Protein AF-A0A2E3BZX2-F1 (afdb_monomer_lite)

Secondary structure (DSSP, 8-state):
--------------HHHHHHHHHTT-HHHHHHHHHTTPPP-HHHHHHHHHTT-HHHHHHHHHTT----HHHHHHHHHS---EE--SSTT--EESSHHHHHHHHHHHHHHHHHTT-HHHHHHHHH---S-GGGHHHHHHHHHHHHHHTTPPPPHHHHHHHHHTT-----GGGGT----HHHHHHHHHTT---S-PPPPHHHHHHHHHTT-HHHHHHHHHTT----HHHHHHHHHTT--HHHHHHHHHH-PPPHHHHHHHHHT--S--HHHHHHHHHHHHHH--

Radius of gyration: 30.14 Å; chains: 1; bounding box: 56×34×112 Å

Sequence (282 aa):
MNKTKNSSKKLVYNTSLLYDSIKSGNKKVEKECLDNKVIPDKNCLILYISNYNIEMVKFCKSLGIKINKNIIKDGFDEMNIFKIEKKPCYHNFVNKNGLLDMLSVLKENINETDTVEYIFSKLTSFHYNLYYQNILYNDMIKLLEFSGIKLTKKILITCITIGKTHFDPSKYNIIIDDDIKKACKEANYYPFEIEYNDDDILQILKDDNKVAINKLDKKKYKFNSQHLRQCFVSSNTFKTYKIITETYEPTKADFEYCFNSLKTFKLTKMKMLRDMYNKTKN

pLDDT: mean 86.99, std 13.03, range [35.25, 98.12]

Foldseek 3Di:
DDDDPPPPPDDDQEQVQLLVCLVVVVVVSVVVSVVVVHQHALSNLLSCLQVLVLVVVVVNVVVVHDDAPVSVLSSLVSHPQFDDDPDLADTDGPCLPSLLSSLLSCQVRCQVRVCLVVSLCSQQVDPSDQVCLLVSLVVSVVSCVSSVHQDDPVSLLCCVQRSVYADDPVVRVDDDDPSNVVSCLNSLHDDDPDDDDPVSLLSNLLVLPPVNLVVCLVVLPQADLSSLLSNLLSVHALVSNVSNCVRDQAEPVSLVSSVVSPPDDDPRSVVSSVVSCVRHVD

Structure (mmCIF, N/CA/C/O backbone):
data_AF-A0A2E3BZX2-F1
#
_entry.id   AF-A0A2E3BZX2-F1
#
loop_
_atom_site.group_PDB
_atom_site.id
_atom_site.type_symbol
_atom_site.label_atom_id
_atom_site.label_alt_id
_atom_site.label_comp_id
_atom_site.label_asym_id
_atom_site.label_entity_id
_atom_site.label_seq_id
_atom_site.pdbx_PDB_ins_code
_atom_site.Cartn_x
_atom_site.Cartn_y
_atom_site.Cartn_z
_atom_site.occupancy
_atom_site.B_iso_or_equiv
_atom_site.auth_seq_id
_atom_site.auth_comp_id
_atom_site.auth_asym_id
_atom_site.auth_atom_id
_atom_site.pdbx_PDB_model_num
ATOM 1 N N . MET A 1 1 ? -26.339 22.163 69.626 1.00 38.06 1 MET A N 1
ATOM 2 C CA . MET A 1 1 ? -25.424 21.443 68.709 1.00 38.06 1 MET A CA 1
ATOM 3 C C . MET A 1 1 ? -26.205 21.010 67.478 1.00 38.06 1 MET A C 1
ATOM 5 O O . MET A 1 1 ? -27.023 20.102 67.571 1.00 38.06 1 MET A O 1
ATOM 9 N N . ASN A 1 2 ? -26.003 21.694 66.351 1.00 35.25 2 ASN A N 1
ATOM 10 C CA . ASN A 1 2 ? -26.624 21.340 65.076 1.00 35.25 2 ASN A CA 1
ATOM 11 C C . ASN A 1 2 ? -25.982 20.058 64.535 1.00 35.25 2 ASN A C 1
ATOM 13 O O . ASN A 1 2 ? -24.808 20.056 64.178 1.00 35.25 2 ASN A O 1
ATOM 17 N N . LYS A 1 3 ? -26.754 18.968 64.472 1.00 37.88 3 LYS A N 1
ATOM 18 C CA . LYS A 1 3 ? -26.392 17.782 63.690 1.00 37.88 3 LYS A CA 1
ATOM 19 C C . LYS A 1 3 ? -26.611 18.115 62.216 1.00 37.88 3 LYS A C 1
ATOM 21 O O . LYS A 1 3 ? -27.727 18.007 61.712 1.00 37.88 3 LYS A O 1
ATOM 26 N N . THR A 1 4 ? -25.557 18.526 61.523 1.00 38.03 4 THR A N 1
ATOM 27 C CA . THR A 1 4 ? -25.525 18.523 60.060 1.00 38.03 4 THR A CA 1
ATOM 28 C C . THR A 1 4 ? -25.656 17.076 59.587 1.00 38.03 4 THR A C 1
ATOM 30 O O . THR A 1 4 ? -24.737 16.267 59.701 1.00 38.03 4 THR A O 1
ATOM 33 N N . LYS A 1 5 ? -26.844 16.722 59.083 1.00 38.97 5 LYS A N 1
ATOM 34 C CA . LYS A 1 5 ? -27.046 15.513 58.286 1.00 38.97 5 LYS A CA 1
ATOM 35 C C . LYS A 1 5 ? -26.236 15.680 57.001 1.00 38.97 5 LYS A C 1
ATOM 37 O O . LYS A 1 5 ? -26.703 16.313 56.060 1.00 38.97 5 LYS A O 1
ATOM 42 N N . ASN A 1 6 ? -25.033 15.112 56.959 1.00 41.72 6 ASN A N 1
ATOM 43 C CA . ASN A 1 6 ? -24.365 14.820 55.697 1.00 41.72 6 ASN A CA 1
ATOM 44 C C . ASN A 1 6 ? -25.215 13.772 54.969 1.00 41.72 6 ASN A C 1
ATOM 46 O O . ASN A 1 6 ? -25.075 12.572 55.198 1.00 41.72 6 ASN A O 1
ATOM 50 N N . SER A 1 7 ? -26.138 14.220 54.120 1.00 39.28 7 SER A N 1
ATOM 51 C CA . SER A 1 7 ? -26.743 13.355 53.116 1.00 39.28 7 SER A CA 1
ATOM 52 C C . SER A 1 7 ? -25.679 13.103 52.052 1.00 39.28 7 SER A C 1
ATOM 54 O O . SER A 1 7 ? -25.572 13.846 51.074 1.00 39.28 7 SER A O 1
ATOM 56 N N . SER A 1 8 ? -24.848 12.081 52.254 1.00 47.88 8 SER A N 1
ATOM 57 C CA . SER A 1 8 ? -24.085 11.499 51.158 1.00 47.88 8 SER A CA 1
ATOM 58 C C . SER A 1 8 ? -25.102 11.061 50.104 1.00 47.88 8 SER A C 1
ATOM 60 O O . SER A 1 8 ? -25.875 10.127 50.317 1.00 47.88 8 SER A O 1
ATOM 62 N N . LYS A 1 9 ? -25.187 11.801 48.989 1.00 55.84 9 LYS A N 1
ATOM 63 C CA . LYS A 1 9 ? -26.007 11.399 47.842 1.00 55.84 9 LYS A CA 1
ATOM 64 C C . LYS A 1 9 ? -25.567 9.988 47.462 1.00 55.84 9 LYS A C 1
ATOM 66 O O . LYS A 1 9 ? -24.434 9.794 47.027 1.00 55.84 9 LYS A O 1
ATOM 71 N N . LYS A 1 10 ? -26.446 9.008 47.671 1.00 68.19 10 LYS A N 1
ATOM 72 C CA . LYS A 1 10 ? -26.225 7.630 47.238 1.00 68.19 10 LYS A CA 1
ATOM 73 C C . LYS A 1 10 ? -26.062 7.675 45.719 1.00 68.19 10 LYS A C 1
ATOM 75 O O . LYS A 1 10 ? -26.986 8.107 45.030 1.00 68.19 10 LYS A O 1
ATOM 80 N N . LEU A 1 11 ? -24.879 7.324 45.215 1.00 76.12 11 LEU A N 1
ATOM 81 C CA . LEU A 1 11 ? -24.652 7.245 43.775 1.00 76.12 11 LEU A CA 1
ATOM 82 C C . LEU A 1 11 ? -25.630 6.226 43.187 1.00 76.12 11 LEU A C 1
ATOM 84 O O . LEU A 1 11 ? -25.751 5.106 43.684 1.00 76.12 11 LEU A O 1
ATOM 88 N N . VAL A 1 12 ? -26.356 6.645 42.154 1.00 87.19 12 VAL A N 1
ATOM 89 C CA . VAL A 1 12 ? -27.237 5.765 41.390 1.00 87.19 12 VAL A CA 1
ATOM 90 C C . VAL A 1 12 ? -26.403 5.183 40.260 1.00 87.19 12 VAL A C 1
ATOM 92 O O . VAL A 1 12 ? -26.065 5.890 39.313 1.00 87.19 12 VAL A O 1
ATOM 95 N N . TYR A 1 13 ? -26.054 3.904 40.378 1.00 91.69 13 TYR A N 1
ATOM 96 C CA . TYR A 1 13 ? -25.337 3.186 39.331 1.00 91.69 13 TYR A CA 1
ATOM 97 C C . TYR A 1 13 ? -26.282 2.915 38.160 1.00 91.69 13 TYR A C 1
ATOM 99 O O . TYR A 1 13 ? -27.273 2.201 38.293 1.00 91.69 13 TYR A O 1
ATOM 107 N N . ASN A 1 14 ? -25.996 3.540 37.023 1.00 95.12 14 ASN A N 1
ATOM 108 C CA . ASN A 1 14 ? -26.738 3.391 35.777 1.00 95.12 14 ASN A CA 1
ATOM 109 C C . ASN A 1 14 ? -25.780 3.534 34.584 1.00 95.12 14 ASN A C 1
ATOM 111 O O . ASN A 1 14 ? -24.610 3.880 34.753 1.00 95.12 14 ASN A O 1
ATOM 115 N N . THR A 1 15 ? -26.272 3.275 33.373 1.00 94.62 15 THR A N 1
ATOM 116 C CA . THR A 1 15 ? -25.446 3.287 32.157 1.00 94.62 15 THR A CA 1
ATOM 117 C C . THR A 1 15 ? -24.825 4.657 31.864 1.00 94.62 15 THR A C 1
ATOM 119 O O . THR A 1 15 ? -23.710 4.707 31.358 1.00 94.62 15 THR A O 1
ATOM 122 N N . SER A 1 16 ? -25.477 5.766 32.240 1.00 96.38 16 SER A N 1
ATOM 123 C CA . SER A 1 16 ? -24.898 7.113 32.089 1.00 96.38 16 SER A CA 1
ATOM 124 C C . SER A 1 16 ? -23.668 7.291 32.975 1.00 96.38 16 SER A C 1
ATOM 126 O O . SER A 1 16 ? -22.630 7.739 32.502 1.00 96.38 16 SER A O 1
ATOM 128 N N . LEU A 1 17 ? -23.760 6.889 34.246 1.00 96.19 17 LEU A N 1
ATOM 129 C CA . LEU A 1 17 ? -22.627 6.951 35.166 1.00 96.19 17 LEU A CA 1
ATOM 130 C C . LEU A 1 17 ? -21.487 6.030 34.712 1.00 96.19 17 LEU A C 1
ATOM 132 O O . LEU A 1 17 ? -20.320 6.413 34.799 1.00 96.19 17 LEU A O 1
ATOM 136 N N . LEU A 1 18 ? -21.819 4.838 34.202 1.00 97.56 18 LEU A N 1
ATOM 137 C CA . LEU A 1 18 ? -20.833 3.930 33.620 1.00 97.56 18 LEU A CA 1
ATOM 138 C C . LEU A 1 18 ? -20.123 4.599 32.434 1.00 97.56 18 LEU A C 1
ATOM 140 O O . LEU A 1 18 ? -18.897 4.678 32.440 1.00 97.56 18 LEU A O 1
ATOM 144 N N . TYR A 1 19 ? -20.866 5.155 31.477 1.00 97.44 19 TYR A N 1
ATOM 145 C CA . TYR A 1 19 ? -20.311 5.885 30.337 1.00 97.44 19 TYR A CA 1
ATOM 146 C C . TYR A 1 19 ? -19.366 7.017 30.772 1.00 97.44 19 TYR A C 1
ATOM 148 O O . TYR A 1 19 ? -18.218 7.075 30.324 1.00 97.44 19 TYR A O 1
ATOM 156 N N . ASP A 1 20 ? -19.805 7.869 31.701 1.00 97.06 20 ASP A N 1
ATOM 157 C CA . ASP A 1 20 ? -19.003 8.986 32.209 1.00 97.06 20 ASP A CA 1
ATOM 158 C C . ASP A 1 20 ? -17.737 8.503 32.933 1.00 97.06 20 ASP A C 1
ATOM 160 O O . ASP A 1 20 ? -16.669 9.115 32.819 1.00 97.06 20 ASP A O 1
ATOM 164 N N . SER A 1 21 ? -17.818 7.375 33.646 1.00 97.06 21 SER A N 1
ATOM 165 C CA . SER A 1 21 ? -16.660 6.768 34.309 1.00 97.06 21 SER A CA 1
ATOM 166 C C . SER A 1 21 ? -15.623 6.246 33.311 1.00 97.06 21 SER A C 1
ATOM 168 O O . SER A 1 21 ? -14.430 6.473 33.510 1.00 97.06 21 SER A O 1
ATOM 170 N N . ILE A 1 22 ? -16.059 5.636 32.202 1.00 97.00 22 ILE A N 1
ATOM 171 C CA . ILE A 1 22 ? -15.168 5.174 31.130 1.00 97.00 22 ILE A CA 1
ATOM 172 C C . ILE A 1 22 ? -14.514 6.385 30.463 1.00 97.00 22 ILE A C 1
ATOM 174 O O . ILE A 1 22 ? -13.291 6.430 30.332 1.00 97.00 22 ILE A O 1
ATOM 178 N N . LYS A 1 23 ? -15.318 7.394 30.100 1.00 95.25 23 LYS A N 1
ATOM 179 C CA . LYS A 1 23 ? -14.857 8.619 29.431 1.00 95.25 23 LYS A CA 1
ATOM 180 C C . LYS A 1 23 ? -13.820 9.381 30.257 1.00 95.25 23 LYS A C 1
ATOM 182 O O . LYS A 1 23 ? -12.867 9.920 29.706 1.00 95.25 23 LYS A O 1
ATOM 187 N N . SER A 1 24 ? -14.001 9.426 31.576 1.00 94.56 24 SER A N 1
ATOM 188 C CA . SER A 1 24 ? -13.075 10.086 32.507 1.00 94.56 24 SER A CA 1
ATOM 189 C C . SER A 1 24 ? -11.897 9.210 32.950 1.00 94.56 24 SER A C 1
ATOM 191 O O . SER A 1 24 ? -11.015 9.695 33.656 1.00 94.56 24 SER A O 1
ATOM 193 N N . GLY A 1 25 ? -11.865 7.926 32.571 1.00 94.12 25 GLY A N 1
ATOM 194 C CA . GLY A 1 25 ? -10.848 6.971 33.017 1.00 94.12 25 GLY A CA 1
ATOM 195 C C . GLY A 1 25 ? -10.967 6.562 34.493 1.00 94.12 25 GLY A C 1
ATOM 196 O O . GLY A 1 25 ? -10.021 6.007 35.057 1.00 94.12 25 GLY A O 1
ATOM 197 N N . ASN A 1 26 ? -12.108 6.809 35.145 1.00 95.94 26 ASN A N 1
ATOM 198 C CA . ASN A 1 26 ? -12.327 6.482 36.552 1.00 95.94 26 ASN A CA 1
ATOM 199 C C . ASN A 1 26 ? -12.651 4.990 36.747 1.00 95.94 26 ASN A C 1
ATOM 201 O O . ASN A 1 26 ? -13.805 4.588 36.908 1.00 95.94 26 ASN A O 1
ATOM 205 N N . LYS A 1 27 ? -11.599 4.165 36.794 1.00 95.56 27 LYS A N 1
ATOM 206 C CA . LYS A 1 27 ? -11.699 2.701 36.929 1.00 95.56 27 LYS A CA 1
ATOM 207 C C . LYS A 1 27 ? -12.402 2.216 38.195 1.00 95.56 27 LYS A C 1
ATOM 209 O O . LYS A 1 27 ? -12.966 1.126 38.183 1.00 95.56 27 LYS A O 1
ATOM 214 N N . LYS A 1 28 ? -12.401 3.006 39.274 1.00 95.88 28 LYS A N 1
ATOM 215 C CA . LYS A 1 28 ? -13.108 2.646 40.510 1.00 95.88 28 LYS A CA 1
ATOM 216 C C . LYS A 1 28 ? -14.622 2.694 40.305 1.00 95.88 28 LYS A C 1
ATOM 218 O O . LYS A 1 28 ? -15.298 1.721 40.613 1.00 95.88 28 LYS A O 1
ATOM 223 N N . VAL A 1 29 ? -15.130 3.793 39.744 1.00 96.00 29 VAL A N 1
ATOM 224 C CA . VAL A 1 29 ? -16.569 3.956 39.475 1.00 96.00 29 VAL A CA 1
ATOM 225 C C . VAL A 1 29 ? -17.030 3.013 38.364 1.00 96.00 29 VAL A C 1
ATOM 227 O O . VAL A 1 29 ? -18.111 2.442 38.476 1.00 96.00 29 VAL A O 1
ATOM 230 N N . GLU A 1 30 ? -16.201 2.790 37.337 1.00 96.56 30 GLU A N 1
ATOM 231 C CA . GLU A 1 30 ? -16.479 1.799 36.288 1.00 96.56 30 GLU A CA 1
ATOM 232 C C . GLU A 1 30 ? -16.694 0.408 36.903 1.00 96.56 30 GLU A C 1
ATOM 234 O O . GLU A 1 30 ? -17.717 -0.234 36.659 1.00 96.56 30 GLU A O 1
ATOM 239 N N . LYS A 1 31 ? -15.768 -0.023 37.771 1.00 96.12 31 LYS A N 1
ATOM 240 C CA . LYS A 1 31 ? -15.868 -1.302 38.476 1.00 96.12 31 LYS A CA 1
ATOM 241 C C . LYS A 1 31 ? -17.110 -1.369 39.365 1.00 96.12 31 LYS A C 1
ATOM 243 O O . LYS A 1 31 ? -17.843 -2.346 39.288 1.00 96.12 31 LYS A O 1
ATOM 248 N N . GLU A 1 32 ? -17.388 -0.331 40.154 1.00 96.44 32 GLU A N 1
ATOM 249 C CA . GLU A 1 32 ? -18.582 -0.286 41.008 1.00 96.44 32 GLU A CA 1
ATOM 250 C C . GLU A 1 32 ? -19.882 -0.369 40.185 1.00 96.44 32 GLU A C 1
ATOM 252 O O . GLU A 1 32 ? -20.817 -1.054 40.597 1.00 96.44 32 GLU A O 1
ATOM 257 N N . CYS A 1 33 ? -19.948 0.250 39.000 1.00 96.50 33 CYS A N 1
ATOM 258 C CA . CYS A 1 33 ? -21.092 0.104 38.094 1.00 96.50 33 CYS A CA 1
ATOM 259 C C . CYS A 1 33 ? -21.268 -1.352 37.630 1.00 96.50 33 CYS A C 1
ATOM 261 O O . CYS A 1 33 ? -22.378 -1.886 37.689 1.00 96.50 33 CYS A O 1
ATOM 263 N N . LEU A 1 34 ? -20.185 -2.002 37.193 1.00 95.00 34 LEU A N 1
ATOM 264 C CA . LEU A 1 34 ? -20.215 -3.389 36.714 1.00 95.00 34 LEU A CA 1
ATOM 265 C C . LEU A 1 34 ? -20.547 -4.383 37.841 1.00 95.00 34 LEU A C 1
ATOM 267 O O . LEU A 1 34 ? -21.370 -5.275 37.638 1.00 95.00 34 LEU A O 1
ATOM 271 N N . ASP A 1 35 ? -19.996 -4.187 39.043 1.00 95.62 35 ASP A N 1
ATOM 272 C CA . ASP A 1 35 ? -20.302 -4.988 40.240 1.00 95.62 35 ASP A CA 1
ATOM 273 C C . ASP A 1 35 ? -21.792 -4.871 40.627 1.00 95.62 35 ASP A C 1
ATOM 275 O O . ASP A 1 35 ? -22.412 -5.835 41.082 1.00 95.62 35 ASP A O 1
ATOM 279 N N . ASN A 1 36 ? -22.405 -3.709 40.370 1.00 95.38 36 ASN A N 1
ATOM 280 C CA . ASN A 1 36 ? -23.847 -3.477 40.517 1.00 95.38 36 ASN A CA 1
ATOM 281 C C . ASN A 1 36 ? -24.673 -3.919 39.290 1.00 95.38 36 ASN A C 1
ATOM 283 O O . ASN A 1 36 ? -25.844 -3.558 39.176 1.00 95.38 36 ASN A O 1
ATOM 287 N N . LYS A 1 37 ? -24.096 -4.729 38.391 1.00 94.69 37 LYS A N 1
ATOM 288 C CA . LYS A 1 37 ? -24.749 -5.305 37.201 1.00 94.69 37 LYS A CA 1
ATOM 289 C C . LYS A 1 37 ? -25.282 -4.266 36.207 1.00 94.69 37 LYS A C 1
ATOM 291 O O . LYS A 1 37 ? -26.229 -4.550 35.472 1.00 94.69 37 LYS A O 1
ATOM 296 N N . VAL A 1 38 ? -24.691 -3.070 36.156 1.00 96.06 38 VAL A N 1
ATOM 297 C CA . VAL A 1 38 ? -25.000 -2.104 35.092 1.00 96.06 38 VAL A CA 1
ATOM 298 C C . VAL A 1 38 ? -24.531 -2.683 33.759 1.00 96.06 38 VAL A C 1
ATOM 300 O O . VAL A 1 38 ? -23.363 -3.029 33.599 1.00 96.06 38 VAL A O 1
ATOM 303 N N . ILE A 1 39 ? -25.450 -2.778 32.799 1.00 94.75 39 ILE A N 1
ATOM 304 C CA . ILE A 1 39 ? -25.170 -3.309 31.464 1.00 94.75 39 ILE A CA 1
ATOM 305 C C . ILE A 1 39 ? -24.598 -2.173 30.595 1.00 94.75 39 ILE A C 1
ATOM 307 O O . ILE A 1 39 ? -25.262 -1.136 30.454 1.00 94.75 39 ILE A O 1
ATOM 311 N N . PRO A 1 40 ? -23.389 -2.331 30.019 1.00 96.62 40 PRO A N 1
ATOM 312 C CA . PRO A 1 40 ? -22.859 -1.390 29.041 1.00 96.62 40 PRO A CA 1
ATOM 313 C C . PRO A 1 40 ? -23.776 -1.304 27.820 1.00 96.62 40 PRO A C 1
ATOM 315 O O . PRO A 1 40 ? -24.299 -2.315 27.357 1.00 96.62 40 PRO A O 1
ATOM 318 N N . ASP A 1 41 ? -23.947 -0.110 27.266 1.00 95.69 41 ASP A N 1
ATOM 319 C CA . ASP A 1 41 ? -24.634 0.077 25.990 1.00 95.69 41 ASP A CA 1
ATOM 320 C C . ASP A 1 41 ? -23.635 0.255 24.832 1.00 95.69 41 ASP A C 1
ATOM 322 O O . ASP A 1 41 ? -22.414 0.144 24.984 1.00 95.69 41 ASP A O 1
ATOM 326 N N . LYS A 1 42 ? -24.162 0.565 23.643 1.00 96.50 42 LYS A N 1
ATOM 327 C CA . LYS A 1 42 ? -23.352 0.839 22.449 1.00 96.50 42 LYS A CA 1
ATOM 328 C C . LYS A 1 42 ? -22.355 1.992 22.641 1.00 96.50 42 LYS A C 1
ATOM 330 O O . LYS A 1 42 ? -21.275 1.944 22.064 1.00 96.50 42 LYS A O 1
ATOM 335 N N . ASN A 1 43 ? -22.696 3.007 23.438 1.00 96.81 43 ASN A N 1
ATOM 336 C CA . ASN A 1 43 ? -21.843 4.178 23.638 1.00 96.81 43 ASN A CA 1
ATOM 337 C C . ASN A 1 43 ? -20.670 3.823 24.558 1.00 96.81 43 ASN A C 1
ATOM 339 O O . ASN A 1 43 ? -19.538 4.232 24.308 1.00 96.81 43 ASN A O 1
ATOM 343 N N . CYS A 1 44 ? -20.916 2.992 25.574 1.00 97.69 44 CYS A N 1
ATOM 344 C CA . CYS A 1 44 ? -19.855 2.408 26.393 1.00 97.69 44 CYS A CA 1
ATOM 345 C C . CYS A 1 44 ? -18.902 1.560 25.535 1.00 97.69 44 CYS A C 1
ATOM 347 O O . CYS A 1 44 ? -17.687 1.690 25.654 1.00 97.69 44 CYS A O 1
ATOM 349 N N . LEU A 1 45 ? -19.442 0.739 24.624 1.00 97.88 45 LEU A N 1
ATOM 350 C CA . LEU A 1 45 ? -18.639 -0.066 23.700 1.00 97.88 45 LEU A CA 1
ATOM 351 C C . LEU A 1 45 ? -17.757 0.793 22.777 1.00 97.88 45 LEU A C 1
ATOM 353 O O . LEU A 1 45 ? -16.584 0.468 22.606 1.00 97.88 45 LEU A O 1
ATOM 357 N N . ILE A 1 46 ? -18.281 1.893 22.227 1.00 98.12 46 ILE A N 1
ATOM 358 C CA . ILE A 1 46 ? -17.496 2.854 21.428 1.00 98.12 46 ILE A CA 1
ATOM 359 C C . ILE A 1 46 ? -16.283 3.350 22.227 1.00 98.12 46 ILE A C 1
ATOM 361 O O . ILE A 1 46 ? -15.157 3.294 21.733 1.00 98.12 46 ILE A O 1
ATOM 365 N N . LEU A 1 47 ? -16.487 3.742 23.490 1.00 97.69 47 LEU A N 1
ATOM 366 C CA . LEU A 1 47 ? -15.392 4.179 24.360 1.00 97.69 47 LEU A CA 1
ATOM 367 C C . LEU A 1 47 ? -14.420 3.049 24.725 1.00 97.69 47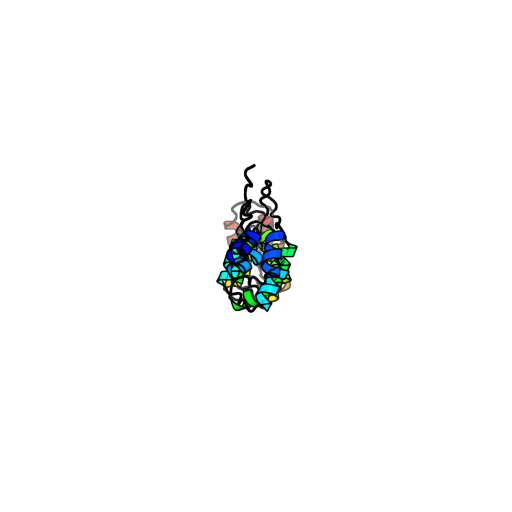 LEU A C 1
ATOM 369 O O . LEU A 1 47 ? -13.231 3.289 24.923 1.00 97.69 47 LEU A O 1
ATOM 373 N N . TYR A 1 48 ? -14.886 1.806 24.840 1.00 97.75 48 TYR A N 1
ATOM 374 C CA . TYR A 1 48 ? -13.992 0.672 25.070 1.00 97.75 48 TYR A CA 1
ATOM 375 C C . TYR A 1 48 ? -13.112 0.368 23.862 1.00 97.75 48 TYR A C 1
ATOM 377 O O . TYR A 1 48 ? -11.934 0.053 24.044 1.00 97.75 48 TYR A O 1
ATOM 385 N N . ILE A 1 49 ? -13.647 0.527 22.649 1.00 97.25 49 ILE A N 1
ATOM 386 C CA . ILE A 1 49 ? -12.862 0.452 21.416 1.00 97.25 49 ILE A CA 1
ATOM 387 C C . ILE A 1 49 ? -11.821 1.575 21.400 1.00 97.25 49 ILE A C 1
ATOM 389 O O . ILE A 1 49 ? -10.632 1.283 21.284 1.00 97.25 49 ILE A O 1
ATOM 393 N N . SER A 1 50 ? -12.231 2.834 21.592 1.00 95.75 50 SER A N 1
ATOM 394 C CA . SER A 1 50 ? -11.328 3.993 21.497 1.00 95.75 50 SER A CA 1
ATOM 395 C C . SER A 1 50 ? -10.198 3.986 22.535 1.00 95.75 50 SER A C 1
ATOM 397 O O . SER A 1 50 ? -9.099 4.468 22.262 1.00 95.75 50 SER A O 1
ATOM 399 N N . ASN A 1 51 ? -10.437 3.377 23.700 1.00 94.75 51 ASN A N 1
ATOM 400 C CA . ASN A 1 51 ? -9.460 3.230 24.780 1.00 94.75 51 ASN A CA 1
ATOM 401 C C . ASN A 1 51 ? -8.606 1.949 24.701 1.00 94.75 51 ASN A C 1
ATOM 403 O O . ASN A 1 51 ? -7.870 1.662 25.646 1.00 94.75 51 ASN A O 1
ATOM 407 N N . TYR A 1 52 ? -8.693 1.161 23.623 1.00 95.38 52 TYR A N 1
ATOM 408 C CA . TYR A 1 52 ? -7.982 -0.121 23.476 1.00 95.38 52 TYR A CA 1
ATOM 409 C C . TYR A 1 52 ? -8.323 -1.160 24.571 1.00 95.38 52 TYR A C 1
ATOM 411 O O . TYR A 1 52 ? -7.505 -2.018 24.903 1.00 95.38 52 TYR A O 1
ATOM 419 N N . ASN A 1 53 ? -9.526 -1.107 25.159 1.00 95.88 53 ASN A N 1
ATOM 420 C CA . ASN A 1 53 ? -9.924 -1.993 26.256 1.00 95.88 53 ASN A CA 1
ATOM 421 C C . ASN A 1 53 ? -10.511 -3.316 25.734 1.00 95.88 53 ASN A C 1
ATOM 423 O O . ASN A 1 53 ? -11.726 -3.520 25.706 1.00 95.88 53 ASN A O 1
ATOM 427 N N . ILE A 1 54 ? -9.620 -4.217 25.322 1.00 96.56 54 ILE A N 1
ATOM 428 C CA . ILE A 1 54 ? -9.949 -5.504 24.696 1.00 96.56 54 ILE A CA 1
ATOM 429 C C . ILE A 1 54 ? -10.904 -6.357 25.533 1.00 96.56 54 ILE A C 1
ATOM 431 O O . ILE A 1 54 ? -11.876 -6.899 25.005 1.00 96.56 54 ILE A O 1
ATOM 435 N N . GLU A 1 55 ? -10.648 -6.466 26.834 1.00 96.00 55 GLU A N 1
ATOM 436 C CA . GLU A 1 55 ? -11.447 -7.312 27.722 1.00 96.00 55 GLU A CA 1
ATOM 437 C C . GLU A 1 55 ? -12.884 -6.800 27.835 1.00 96.00 55 GLU A C 1
ATOM 439 O O . GLU A 1 55 ? -13.829 -7.582 27.735 1.00 96.00 55 GLU A O 1
ATOM 444 N N . MET A 1 56 ? -13.072 -5.479 27.912 1.00 97.12 56 MET A N 1
ATOM 445 C CA . MET A 1 56 ? -14.417 -4.905 27.940 1.00 97.12 56 MET A CA 1
ATOM 446 C C . MET A 1 56 ? -15.132 -4.980 26.590 1.00 97.12 56 MET A C 1
ATOM 448 O O . MET A 1 56 ? -16.349 -5.162 26.565 1.00 97.12 56 MET A O 1
ATOM 452 N N . VAL A 1 57 ? -14.411 -4.925 25.465 1.00 97.75 57 VAL A N 1
ATOM 453 C CA . VAL A 1 57 ? -15.000 -5.190 24.140 1.00 97.75 57 VAL A CA 1
ATOM 454 C C . VAL A 1 57 ? -15.487 -6.640 24.044 1.00 97.75 57 VAL A C 1
ATOM 456 O O . VAL A 1 57 ? -16.623 -6.878 23.630 1.00 97.75 57 VAL A O 1
ATOM 459 N N . LYS A 1 58 ? -14.675 -7.617 24.474 1.00 96.75 58 LYS A N 1
ATOM 460 C CA . LYS A 1 58 ? -15.077 -9.035 24.525 1.00 96.75 58 LYS A CA 1
ATOM 461 C C . LYS A 1 58 ? -16.275 -9.252 25.450 1.00 96.75 58 LYS A C 1
ATOM 463 O O . LYS A 1 58 ? -17.199 -9.970 25.076 1.00 96.75 58 LYS A O 1
ATOM 468 N N . PHE A 1 59 ? -16.290 -8.602 26.613 1.00 96.38 59 PHE A N 1
ATOM 469 C CA . PHE A 1 59 ? -17.421 -8.639 27.540 1.00 96.38 59 PHE A CA 1
ATOM 470 C C . PHE A 1 59 ? -18.700 -8.068 26.912 1.00 96.38 59 PHE A C 1
ATOM 472 O O . PHE A 1 59 ? -19.751 -8.695 26.959 1.00 96.38 59 PHE A O 1
ATOM 479 N N . CYS A 1 60 ? -18.627 -6.924 26.228 1.00 96.81 60 CYS A N 1
ATOM 480 C CA . CYS A 1 60 ? -19.780 -6.380 25.504 1.00 96.81 60 CYS A CA 1
ATOM 481 C C . CYS A 1 60 ? -20.297 -7.351 24.425 1.00 96.81 60 CYS A C 1
ATOM 483 O O . CYS A 1 60 ? -21.509 -7.511 24.268 1.00 96.81 60 CYS A O 1
ATOM 485 N N . LYS A 1 61 ? -19.394 -8.041 23.710 1.00 94.94 61 LYS A N 1
ATOM 486 C CA . LYS A 1 61 ? -19.767 -9.085 22.739 1.00 94.94 61 LYS A CA 1
ATOM 487 C C . LYS A 1 61 ? -20.457 -10.273 23.416 1.00 94.94 61 LYS A C 1
ATOM 489 O O . LYS A 1 61 ? -21.453 -10.754 22.884 1.00 94.94 61 LYS A O 1
ATOM 494 N N . SER A 1 62 ? -19.978 -10.728 24.578 1.00 95.31 62 SER A N 1
ATOM 495 C CA . SER A 1 62 ? -20.598 -11.853 25.299 1.00 95.31 62 SER A CA 1
ATOM 496 C C . SER A 1 62 ? -21.990 -11.522 25.847 1.00 95.31 62 SER A C 1
ATOM 498 O O . SER A 1 62 ? -22.814 -12.420 25.994 1.00 95.31 62 SER A O 1
ATOM 500 N N . LEU A 1 63 ? -22.287 -10.237 26.062 1.00 95.19 63 LEU A N 1
ATOM 501 C CA . LEU A 1 63 ? -23.630 -9.737 26.375 1.00 95.19 63 LEU A CA 1
ATOM 502 C C . LEU A 1 63 ? -24.554 -9.621 25.147 1.00 95.19 63 LEU A C 1
ATOM 504 O O . LEU A 1 63 ? -25.705 -9.212 25.284 1.00 95.19 63 LEU A O 1
ATOM 508 N N . GLY A 1 64 ? -24.076 -9.960 23.946 1.00 93.88 64 GLY A N 1
ATOM 509 C CA . GLY A 1 64 ? -24.864 -9.924 22.713 1.00 93.88 64 GLY A CA 1
ATOM 510 C C . GLY A 1 64 ? -24.957 -8.546 22.051 1.00 93.88 64 GLY A C 1
ATOM 511 O O . GLY A 1 64 ? -25.782 -8.352 21.156 1.00 93.88 64 GLY A O 1
ATOM 512 N N . ILE A 1 65 ? -24.122 -7.576 22.445 1.00 94.75 65 ILE A N 1
ATOM 513 C CA . ILE A 1 65 ? -24.099 -6.259 21.797 1.00 94.75 65 ILE A CA 1
ATOM 514 C C . ILE A 1 65 ? -23.507 -6.409 20.392 1.00 94.75 65 ILE A C 1
ATOM 516 O O . ILE A 1 65 ? -22.314 -6.668 20.217 1.00 94.75 65 ILE A O 1
ATOM 520 N N . LYS A 1 66 ? -24.348 -6.234 19.367 1.00 93.62 66 LYS A N 1
ATOM 521 C CA . LYS A 1 66 ? -23.933 -6.346 17.965 1.00 93.62 66 LYS A CA 1
ATOM 522 C C . LYS A 1 66 ? -23.033 -5.176 17.569 1.00 93.62 66 LYS A C 1
ATOM 524 O O . LYS A 1 66 ? -23.473 -4.027 17.553 1.00 93.62 66 LYS A O 1
ATOM 529 N N . ILE A 1 67 ? -21.805 -5.484 17.160 1.00 95.69 67 ILE A N 1
ATOM 530 C CA . ILE A 1 67 ? -20.868 -4.508 16.597 1.00 95.69 67 ILE A CA 1
ATOM 531 C C . ILE A 1 67 ? -21.208 -4.300 15.121 1.00 95.69 67 ILE A C 1
ATOM 533 O O . ILE A 1 67 ? -21.066 -5.210 14.308 1.00 95.69 67 ILE A O 1
ATOM 537 N N . ASN A 1 68 ? -21.690 -3.107 14.781 1.00 95.94 68 ASN A N 1
ATOM 538 C CA . ASN A 1 68 ? -22.027 -2.724 13.412 1.00 95.94 68 ASN A CA 1
ATOM 539 C C . ASN A 1 68 ? -21.073 -1.640 12.883 1.00 95.94 68 ASN A C 1
ATOM 541 O O . ASN A 1 68 ? -20.214 -1.134 13.606 1.00 95.94 68 ASN A O 1
ATOM 545 N N . LYS A 1 69 ? -21.277 -1.253 11.620 1.00 96.69 69 LYS A N 1
ATOM 546 C CA . LYS A 1 69 ? -20.491 -0.231 10.918 1.00 96.69 69 LYS A CA 1
ATOM 547 C C . LYS A 1 69 ? -20.326 1.075 11.700 1.00 96.69 69 LYS A C 1
ATOM 549 O O . LYS A 1 69 ? -19.234 1.630 11.701 1.00 96.69 69 LYS A O 1
ATOM 554 N N . ASN A 1 70 ? -21.384 1.568 12.346 1.00 97.00 70 ASN A N 1
ATOM 555 C CA . ASN A 1 70 ? -21.342 2.850 13.053 1.00 97.00 70 ASN A CA 1
ATOM 556 C C . ASN A 1 70 ? -20.506 2.738 14.329 1.00 97.00 70 ASN A C 1
ATOM 558 O O . ASN A 1 70 ? -19.630 3.559 14.535 1.00 97.00 70 ASN A O 1
ATOM 562 N N . ILE A 1 71 ? -20.674 1.663 15.107 1.00 97.19 71 ILE A N 1
ATOM 563 C CA . ILE A 1 71 ? -19.867 1.426 16.318 1.00 97.19 71 ILE A CA 1
ATOM 564 C C . ILE A 1 71 ? -18.372 1.358 15.985 1.00 97.19 71 ILE A C 1
ATOM 566 O O . ILE A 1 71 ? -17.557 1.922 16.710 1.00 97.19 71 ILE A O 1
ATOM 570 N N . ILE A 1 72 ? -18.008 0.682 14.889 1.00 96.88 72 ILE A N 1
ATOM 571 C CA . ILE A 1 72 ? -16.611 0.617 14.439 1.00 96.88 72 ILE A CA 1
ATOM 572 C C . ILE A 1 72 ? -16.118 2.015 14.071 1.00 96.88 72 ILE A C 1
ATOM 574 O O . ILE A 1 72 ? -15.075 2.437 14.557 1.00 96.88 72 ILE A O 1
ATOM 578 N N . LYS A 1 73 ? -16.858 2.742 13.229 1.00 97.06 73 LYS A N 1
ATOM 579 C CA . LYS A 1 73 ? -16.455 4.083 12.792 1.00 97.06 73 LYS A CA 1
ATOM 580 C C . LYS A 1 73 ? -16.304 5.045 13.965 1.00 97.06 73 LYS A C 1
ATOM 582 O O . LYS A 1 73 ? -15.220 5.586 14.139 1.00 97.06 73 LYS A O 1
ATOM 587 N N . ASP A 1 74 ? -17.331 5.155 14.800 1.00 97.19 74 ASP A N 1
ATOM 588 C CA . ASP A 1 74 ? -17.355 6.040 15.964 1.00 97.19 74 ASP A CA 1
ATOM 589 C C . ASP A 1 74 ? -16.228 5.677 16.951 1.00 97.19 74 ASP A C 1
ATOM 591 O O . ASP A 1 74 ? -15.553 6.551 17.489 1.00 97.19 74 ASP A O 1
ATOM 595 N N . GLY A 1 75 ? -15.949 4.380 17.139 1.00 96.31 75 GLY A N 1
ATOM 596 C CA . GLY A 1 75 ? -14.839 3.909 17.972 1.00 96.31 75 GLY A CA 1
ATOM 597 C C . GLY A 1 75 ? -13.462 4.339 17.460 1.00 96.31 75 GLY A C 1
ATOM 598 O O . GLY A 1 75 ? -12.615 4.734 18.258 1.00 96.31 75 GLY A O 1
ATOM 599 N N . PHE A 1 76 ? -13.234 4.288 16.143 1.00 94.88 76 PHE A N 1
ATOM 600 C CA . PHE A 1 76 ? -11.985 4.750 15.521 1.00 94.88 76 PHE A CA 1
ATOM 601 C C . PHE A 1 76 ? -11.914 6.280 15.377 1.00 94.88 76 PHE A C 1
ATOM 603 O O . PHE A 1 76 ? -10.811 6.823 15.369 1.00 94.88 76 PHE A O 1
ATOM 610 N N . ASP A 1 77 ? -13.051 6.977 15.281 1.00 93.50 77 ASP A N 1
ATOM 611 C CA . ASP A 1 77 ? -13.133 8.444 15.313 1.00 93.50 77 ASP A CA 1
ATOM 612 C C . ASP A 1 77 ? -12.668 9.005 16.665 1.00 93.50 77 ASP A C 1
ATOM 614 O O . ASP A 1 77 ? -11.899 9.964 16.704 1.00 93.50 77 ASP A O 1
ATOM 618 N N . GLU A 1 78 ? -13.094 8.376 17.763 1.00 92.88 78 GLU A N 1
ATOM 619 C CA . GLU A 1 78 ? -12.738 8.759 19.138 1.00 92.88 78 GLU A CA 1
ATOM 620 C C . GLU A 1 78 ? -11.341 8.262 19.563 1.00 92.88 78 GLU A C 1
ATOM 622 O O . GLU A 1 78 ? -10.808 8.662 20.601 1.00 92.88 78 GLU A O 1
ATOM 627 N N . MET A 1 79 ? -10.731 7.355 18.794 1.00 91.88 79 MET A N 1
ATOM 628 C CA . MET A 1 79 ? -9.451 6.741 19.139 1.00 91.88 79 MET A CA 1
ATOM 629 C C . MET A 1 79 ? -8.283 7.699 18.896 1.00 91.88 79 MET A C 1
ATOM 631 O O . MET A 1 79 ? -8.053 8.178 17.785 1.00 91.88 79 MET A O 1
ATOM 635 N N . ASN A 1 80 ? -7.443 7.887 19.915 1.00 86.50 80 ASN A N 1
ATOM 636 C CA . ASN A 1 80 ? -6.166 8.562 19.722 1.00 86.50 80 ASN A CA 1
ATOM 637 C C . ASN A 1 80 ? -5.116 7.577 19.180 1.00 86.50 80 ASN A C 1
ATOM 639 O O . ASN A 1 80 ? -4.498 6.813 19.928 1.00 86.50 80 ASN A O 1
ATOM 643 N N . ILE A 1 81 ? -4.946 7.572 17.859 1.00 83.50 81 ILE A N 1
ATOM 644 C CA . ILE A 1 81 ? -4.069 6.628 17.151 1.00 83.50 81 ILE A CA 1
ATOM 645 C C . ILE A 1 81 ? -2.609 7.101 17.170 1.00 83.50 81 ILE A C 1
ATOM 647 O O . ILE A 1 81 ? -1.694 6.302 17.390 1.00 83.50 81 ILE A O 1
ATOM 651 N N . PHE A 1 82 ? -2.376 8.403 16.983 1.00 77.25 82 PHE A N 1
ATOM 652 C CA . PHE A 1 82 ? -1.042 8.977 16.800 1.00 77.25 82 PHE A CA 1
ATOM 653 C C . PHE A 1 82 ? -0.662 9.922 17.928 1.00 77.25 82 PHE A C 1
ATOM 655 O O . PHE A 1 82 ? -1.429 10.796 18.325 1.00 77.25 82 PHE A O 1
ATOM 662 N N . LYS A 1 83 ? 0.574 9.797 18.414 1.00 70.69 83 LYS A N 1
ATOM 663 C CA . LYS A 1 83 ? 1.143 10.801 19.305 1.00 70.69 83 LYS A CA 1
ATOM 664 C C . LYS A 1 83 ? 1.650 11.959 18.451 1.00 70.69 83 LYS A C 1
ATOM 666 O O . LYS A 1 83 ? 2.503 11.762 17.588 1.00 70.69 83 LYS A O 1
ATOM 671 N N . ILE A 1 84 ? 1.157 13.171 18.702 1.00 62.69 84 ILE A N 1
ATOM 672 C CA . ILE A 1 84 ? 1.729 14.374 18.090 1.00 62.69 84 ILE A CA 1
ATOM 673 C C . ILE A 1 84 ? 3.083 14.625 18.755 1.00 62.69 84 ILE A C 1
ATOM 675 O O . ILE A 1 84 ? 3.163 15.135 19.874 1.00 62.69 84 ILE A O 1
ATOM 679 N N . GLU A 1 85 ? 4.162 14.240 18.084 1.00 55.88 85 GLU A N 1
ATOM 680 C CA . GLU A 1 85 ? 5.508 14.632 18.480 1.00 55.88 85 GLU A CA 1
ATOM 681 C C . GLU A 1 85 ? 5.888 15.959 17.814 1.00 55.88 85 GLU A C 1
ATOM 683 O O . GLU A 1 85 ? 5.568 16.213 16.656 1.00 55.88 85 GLU A O 1
ATOM 688 N N . LYS A 1 86 ? 6.614 16.821 18.540 1.00 49.62 86 LYS A N 1
ATOM 689 C CA . LYS A 1 86 ? 7.088 18.126 18.034 1.00 49.62 86 LYS A CA 1
ATOM 690 C C . LYS A 1 86 ? 8.059 18.012 16.847 1.00 49.62 86 LYS A C 1
ATOM 692 O O . LYS A 1 86 ? 8.411 19.031 16.260 1.00 49.62 86 LYS A O 1
ATOM 697 N N . LYS A 1 87 ? 8.534 16.805 16.518 1.00 53.91 87 LYS A N 1
ATOM 698 C CA . LYS A 1 87 ? 9.458 16.565 15.406 1.00 53.91 87 LYS A CA 1
ATOM 699 C C . LYS A 1 87 ? 8.678 16.031 14.193 1.00 53.91 87 LYS A C 1
ATOM 701 O O . LYS A 1 87 ? 8.072 14.970 14.300 1.00 53.91 87 LYS A O 1
ATOM 706 N N . PRO A 1 88 ? 8.725 16.710 13.034 1.00 51.75 88 PRO A N 1
ATOM 707 C CA . PRO A 1 88 ? 7.853 16.459 11.876 1.00 51.75 88 PRO A CA 1
ATOM 708 C C . PRO A 1 88 ? 8.164 15.173 11.083 1.00 51.75 88 PRO A C 1
ATOM 710 O O . PRO A 1 88 ? 7.711 15.021 9.950 1.00 51.75 88 PRO A O 1
ATOM 713 N N . CYS A 1 89 ? 8.981 14.270 11.626 1.00 51.28 89 CYS A N 1
ATOM 714 C CA . CYS A 1 89 ? 9.619 13.191 10.871 1.00 51.28 89 CYS A CA 1
ATOM 715 C C . CYS A 1 89 ? 9.272 11.774 11.340 1.00 51.28 89 CYS A C 1
ATOM 717 O O . CYS A 1 89 ? 9.599 10.836 10.621 1.00 51.28 89 CYS A O 1
ATOM 719 N N . TYR A 1 90 ? 8.598 11.594 12.482 1.00 53.25 90 TYR A N 1
ATOM 720 C CA . TYR A 1 90 ? 8.229 10.262 12.968 1.00 53.25 90 TYR A CA 1
ATOM 721 C C . TYR A 1 90 ? 6.792 10.231 13.481 1.00 53.25 90 TYR A C 1
ATOM 723 O O . TYR A 1 90 ? 6.411 10.979 14.380 1.00 53.25 90 TYR A O 1
ATOM 731 N N . HIS A 1 91 ? 5.992 9.344 12.892 1.00 61.44 91 HIS A N 1
ATOM 732 C CA . HIS A 1 91 ? 4.665 9.007 13.383 1.00 61.44 91 HIS A CA 1
ATOM 733 C C . HIS A 1 91 ? 4.804 7.824 14.335 1.00 61.44 91 HIS A C 1
ATOM 735 O O . HIS A 1 91 ? 5.003 6.693 13.900 1.00 61.44 91 HIS A O 1
ATOM 741 N N . ASN A 1 92 ? 4.704 8.088 15.635 1.00 67.50 92 ASN A N 1
ATOM 742 C CA . ASN A 1 92 ? 4.630 7.031 16.631 1.00 67.50 92 ASN A CA 1
ATOM 743 C C . ASN A 1 92 ? 3.163 6.786 16.984 1.00 67.50 92 ASN A C 1
ATOM 745 O O . ASN A 1 92 ? 2.438 7.699 17.393 1.00 67.50 92 ASN A O 1
ATOM 749 N N . PHE A 1 93 ? 2.728 5.539 16.828 1.00 70.44 93 PHE A N 1
ATOM 750 C CA . PHE A 1 93 ? 1.460 5.091 17.388 1.00 70.44 93 PHE A CA 1
ATOM 751 C C . PHE A 1 93 ? 1.460 5.301 18.902 1.00 70.44 93 PHE A C 1
ATOM 753 O O . PHE A 1 93 ? 2.440 4.961 19.568 1.00 70.44 93 PHE A O 1
ATOM 760 N N . VAL A 1 94 ? 0.353 5.803 19.455 1.00 76.00 94 VAL A N 1
ATOM 761 C CA . VAL A 1 94 ? 0.196 5.933 20.916 1.00 76.00 94 VAL A CA 1
ATOM 762 C C . VAL A 1 94 ? 0.253 4.553 21.578 1.00 76.00 94 VAL A C 1
ATOM 764 O O . VAL A 1 94 ? 0.890 4.395 22.616 1.00 76.00 94 VAL A O 1
ATOM 767 N N . ASN A 1 95 ? -0.375 3.549 20.955 1.00 83.75 95 ASN A N 1
ATOM 768 C CA . ASN A 1 95 ? -0.393 2.168 21.429 1.00 83.75 95 ASN A CA 1
ATOM 769 C C . ASN A 1 95 ? -0.464 1.174 20.254 1.00 83.75 95 ASN A C 1
ATOM 771 O O . ASN A 1 95 ? -1.530 0.660 19.924 1.00 83.75 95 ASN A O 1
ATOM 775 N N . LYS A 1 96 ? 0.676 0.902 19.602 1.00 86.50 96 LYS A N 1
ATOM 776 C CA . LYS A 1 96 ? 0.732 0.012 18.424 1.00 86.50 96 LYS A CA 1
ATOM 777 C C . LYS A 1 96 ? 0.199 -1.397 18.714 1.00 86.50 96 LYS A C 1
ATOM 779 O O . LYS A 1 96 ? -0.551 -1.933 17.905 1.00 86.50 96 LYS A O 1
ATOM 784 N N . ASN A 1 97 ? 0.583 -1.980 19.850 1.00 89.94 97 ASN A N 1
ATOM 785 C CA . ASN A 1 97 ? 0.166 -3.336 20.215 1.00 89.94 97 ASN A CA 1
ATOM 786 C C . ASN A 1 97 ? -1.329 -3.375 20.547 1.00 89.94 97 ASN A C 1
ATOM 788 O O . ASN A 1 97 ? -2.041 -4.211 20.009 1.00 89.94 97 ASN A O 1
ATOM 792 N N . GLY A 1 98 ? -1.832 -2.407 21.322 1.00 91.50 98 GLY A N 1
ATOM 793 C CA . GLY A 1 98 ? -3.266 -2.309 21.601 1.00 91.50 98 GLY A CA 1
ATOM 794 C C . GLY A 1 98 ? -4.105 -2.099 20.340 1.00 91.50 98 GLY A C 1
ATOM 795 O O . GLY A 1 98 ? -5.195 -2.653 20.234 1.00 91.50 98 GLY A O 1
ATOM 796 N N . LEU A 1 99 ? -3.599 -1.344 19.359 1.00 93.50 99 LEU A N 1
ATOM 797 C CA . LEU A 1 99 ? -4.254 -1.184 18.061 1.00 93.50 99 LEU A CA 1
ATOM 798 C C . LEU A 1 99 ? -4.307 -2.504 17.280 1.00 93.50 99 LEU A C 1
ATOM 800 O O . LEU A 1 99 ? -5.367 -2.859 16.772 1.00 93.50 99 LEU A O 1
ATOM 804 N N . LEU A 1 100 ? -3.188 -3.234 17.211 1.00 94.25 100 LEU A N 1
ATOM 805 C CA . LEU A 1 100 ? -3.112 -4.557 16.583 1.00 94.25 100 LEU A CA 1
ATOM 806 C C . LEU A 1 100 ? -4.100 -5.544 17.231 1.00 94.25 100 LEU A C 1
ATOM 808 O O . LEU A 1 100 ? -4.851 -6.225 16.529 1.00 94.25 100 LEU A O 1
ATOM 812 N N . ASP A 1 101 ? -4.147 -5.582 18.562 1.00 95.31 101 ASP A N 1
ATOM 813 C CA . ASP A 1 101 ? -5.058 -6.451 19.310 1.00 95.31 101 ASP A CA 1
ATOM 814 C C . ASP A 1 101 ? -6.524 -6.062 19.069 1.00 95.31 101 ASP A C 1
ATOM 816 O O . ASP A 1 101 ? -7.375 -6.927 18.849 1.00 95.31 101 ASP A O 1
ATOM 820 N N . MET A 1 102 ? -6.828 -4.759 19.047 1.00 96.75 102 MET A N 1
ATOM 821 C CA . MET A 1 102 ? -8.184 -4.257 18.809 1.00 96.75 102 MET A CA 1
ATOM 822 C C . MET A 1 102 ? -8.666 -4.601 17.400 1.00 96.75 102 MET A C 1
ATOM 824 O O . MET A 1 102 ? -9.774 -5.111 17.231 1.00 96.75 102 MET A O 1
ATOM 828 N N . LEU A 1 103 ? -7.821 -4.386 16.390 1.00 96.75 103 LEU A N 1
ATOM 829 C CA . LEU A 1 103 ? -8.102 -4.778 15.009 1.00 96.75 103 LEU A CA 1
ATOM 830 C C . LEU A 1 103 ? -8.334 -6.290 14.893 1.00 96.75 103 LEU A C 1
ATOM 832 O O . LEU A 1 103 ? -9.277 -6.710 14.224 1.00 96.75 103 LEU A O 1
ATOM 836 N N . SER A 1 104 ? -7.535 -7.101 15.590 1.00 96.31 104 SER A N 1
ATOM 837 C CA . SER A 1 104 ? -7.675 -8.562 15.600 1.00 96.31 104 SER A CA 1
ATOM 838 C C . SER A 1 104 ? -9.005 -9.012 16.215 1.00 96.31 104 SER A C 1
ATOM 840 O O . SER A 1 104 ? -9.692 -9.867 15.659 1.00 96.31 104 SER A O 1
ATOM 842 N N . VAL A 1 105 ? -9.422 -8.403 17.330 1.00 96.12 105 VAL A N 1
ATOM 843 C CA . VAL A 1 105 ? -10.699 -8.703 18.010 1.00 96.12 105 VAL A CA 1
ATOM 844 C C . VAL A 1 105 ? -11.915 -8.276 17.187 1.00 96.12 105 VAL A C 1
ATOM 846 O O . VAL A 1 105 ? -12.968 -8.923 17.241 1.00 96.12 105 VAL A O 1
ATOM 849 N N . LEU A 1 106 ? -11.777 -7.190 16.427 1.00 96.50 106 LEU A N 1
ATOM 850 C CA . LEU A 1 106 ? -12.826 -6.645 15.569 1.00 96.50 106 LEU A CA 1
ATOM 851 C C . LEU A 1 106 ? -12.796 -7.204 14.140 1.00 96.50 106 LEU A C 1
ATOM 853 O O . LEU A 1 106 ? -13.683 -6.865 13.362 1.00 96.50 106 LEU A O 1
ATOM 857 N N . LYS A 1 107 ? -11.831 -8.062 13.782 1.00 95.62 107 LYS A N 1
ATOM 858 C CA . LYS A 1 107 ? -11.589 -8.544 12.410 1.00 95.62 107 LYS A CA 1
ATOM 859 C C . LYS A 1 107 ? -12.856 -8.995 11.682 1.00 95.62 107 LYS A C 1
ATOM 861 O O . LYS A 1 107 ? -13.111 -8.544 10.569 1.00 95.62 107 LYS A O 1
ATOM 866 N N . GLU A 1 108 ? -13.633 -9.893 12.285 1.00 94.19 108 GLU A N 1
ATOM 867 C CA . GLU A 1 108 ? -14.869 -10.412 11.677 1.00 94.19 108 GLU A CA 1
ATOM 868 C C . GLU A 1 108 ? -15.868 -9.280 11.432 1.00 94.19 108 GLU A C 1
ATOM 870 O O . GLU A 1 108 ? -16.348 -9.107 10.316 1.00 94.19 108 GLU A O 1
ATOM 875 N N . ASN A 1 109 ? -16.079 -8.428 12.439 1.00 95.19 109 ASN A N 1
ATOM 876 C CA . ASN A 1 109 ? -16.990 -7.291 12.351 1.00 95.19 109 ASN A CA 1
ATOM 877 C C . ASN A 1 109 ? -16.543 -6.280 11.280 1.00 95.19 109 ASN A C 1
ATOM 879 O O . ASN A 1 109 ? -17.376 -5.743 10.553 1.00 95.19 109 ASN A O 1
ATOM 883 N N . ILE A 1 110 ? -15.237 -6.045 11.149 1.00 95.56 110 ILE A N 1
ATOM 884 C CA . ILE A 1 110 ? -14.648 -5.153 10.144 1.00 95.56 110 ILE A CA 1
ATOM 885 C C . ILE A 1 110 ? -14.859 -5.699 8.727 1.00 95.56 110 ILE A C 1
ATOM 887 O O . ILE A 1 110 ? -15.252 -4.946 7.833 1.00 95.56 110 ILE A O 1
ATOM 891 N N . ASN A 1 111 ? -14.618 -6.997 8.527 1.00 90.12 111 ASN A N 1
ATOM 892 C CA . ASN A 1 111 ? -14.771 -7.648 7.227 1.00 90.12 111 ASN A CA 1
ATOM 893 C C . ASN A 1 111 ? -16.250 -7.740 6.806 1.00 90.12 111 ASN A C 1
ATOM 895 O O . ASN A 1 111 ? -16.563 -7.524 5.641 1.00 90.12 111 ASN A O 1
ATOM 899 N N . GLU A 1 112 ? -17.164 -8.028 7.738 1.00 91.19 112 GLU A N 1
ATOM 900 C CA . GLU A 1 112 ? -18.604 -8.152 7.460 1.00 91.19 112 GLU A CA 1
ATOM 901 C C . GLU A 1 112 ? -19.298 -6.809 7.199 1.00 91.19 112 GLU A C 1
ATOM 903 O O . GLU A 1 112 ? -20.318 -6.760 6.512 1.00 91.19 112 GLU A O 1
ATOM 908 N N . THR A 1 113 ? -18.782 -5.715 7.766 1.00 91.94 113 THR A N 1
ATOM 909 C CA . THR A 1 113 ? -19.418 -4.387 7.675 1.00 91.94 113 THR A CA 1
ATOM 910 C C . THR A 1 113 ? -18.753 -3.439 6.681 1.00 91.94 113 THR A C 1
ATOM 912 O O . THR A 1 113 ? -19.179 -2.283 6.566 1.00 91.94 113 THR A O 1
ATOM 915 N N . ASP A 1 114 ? -17.749 -3.928 5.947 1.00 87.88 114 ASP A N 1
ATOM 916 C CA . ASP A 1 114 ? -17.032 -3.188 4.907 1.00 87.88 114 ASP A CA 1
ATOM 917 C C . ASP A 1 114 ? -16.491 -1.839 5.427 1.00 87.88 114 ASP A C 1
ATOM 919 O O . ASP A 1 114 ? -16.801 -0.748 4.933 1.00 87.88 114 ASP A O 1
ATOM 923 N N . THR A 1 115 ? -15.750 -1.899 6.540 1.00 95.31 115 THR A N 1
ATOM 924 C CA . THR A 1 115 ? -15.141 -0.721 7.191 1.00 95.31 115 THR A CA 1
ATOM 925 C C . THR A 1 115 ? -13.634 -0.621 6.989 1.00 95.31 115 THR A C 1
ATOM 927 O O . THR A 1 115 ? -13.022 0.311 7.514 1.00 95.31 115 THR A O 1
ATOM 930 N N . VAL A 1 116 ? -13.023 -1.548 6.248 1.00 95.12 116 VAL A N 1
ATOM 931 C CA . VAL A 1 116 ? -11.562 -1.640 6.097 1.00 95.12 116 VAL A CA 1
ATOM 932 C C . VAL A 1 116 ? -10.986 -0.347 5.516 1.00 95.12 116 VAL A C 1
ATOM 934 O O . VAL A 1 116 ? -10.051 0.211 6.083 1.00 95.12 116 VAL A O 1
ATOM 937 N N . GLU A 1 117 ? -11.570 0.189 4.444 1.00 94.50 117 GLU A N 1
ATOM 938 C CA . GLU A 1 117 ? -11.134 1.438 3.808 1.00 94.50 117 GLU A CA 1
ATOM 939 C C . GLU A 1 117 ? -11.244 2.634 4.744 1.00 94.50 117 GLU A C 1
ATOM 941 O O . GLU A 1 117 ? -10.393 3.521 4.723 1.00 94.50 117 GLU A O 1
ATOM 946 N N . TYR A 1 118 ? -12.304 2.678 5.552 1.00 95.25 118 TYR A N 1
ATOM 947 C CA . TYR A 1 118 ? -12.501 3.757 6.508 1.00 95.25 118 TYR A CA 1
ATOM 948 C C . TYR A 1 118 ? -11.407 3.715 7.579 1.00 95.25 118 TYR A C 1
ATOM 950 O O . TYR A 1 118 ? -10.739 4.724 7.807 1.00 95.25 118 TYR A O 1
ATOM 958 N N . ILE A 1 119 ? -11.171 2.540 8.171 1.00 94.50 119 ILE A N 1
ATOM 959 C CA . ILE A 1 119 ? -10.110 2.339 9.164 1.00 94.50 119 ILE A CA 1
ATOM 960 C C . ILE A 1 119 ? -8.761 2.699 8.550 1.00 94.50 119 ILE A C 1
ATOM 962 O O . ILE A 1 119 ? -8.016 3.486 9.124 1.00 94.50 119 ILE A O 1
ATOM 966 N N . PHE A 1 120 ? -8.479 2.202 7.346 1.00 93.94 120 PHE A N 1
ATOM 967 C CA . PHE A 1 120 ? -7.260 2.528 6.622 1.00 93.94 120 PHE A CA 1
ATOM 968 C C . PHE A 1 120 ? -7.098 4.042 6.437 1.00 93.94 120 PHE A C 1
ATOM 970 O O . PHE A 1 120 ? -6.049 4.581 6.770 1.00 93.94 120 PHE A O 1
ATOM 977 N N . SER A 1 121 ? -8.151 4.751 6.015 1.00 91.19 121 SER A N 1
ATOM 978 C CA . SER A 1 121 ? -8.104 6.207 5.835 1.00 91.19 121 SER A CA 1
ATOM 979 C C . SER A 1 121 ? -7.800 6.965 7.130 1.00 91.19 121 SER A C 1
ATOM 981 O O . SER A 1 121 ? -7.064 7.949 7.095 1.00 91.19 121 SER A O 1
ATOM 983 N N . LYS A 1 122 ? -8.302 6.487 8.278 1.00 90.25 122 LYS A N 1
ATOM 984 C CA . LYS A 1 122 ? -7.992 7.039 9.606 1.00 90.25 122 LYS A CA 1
ATOM 985 C C . LYS A 1 122 ? -6.554 6.775 10.020 1.00 90.25 122 LYS A C 1
ATOM 987 O O . LYS A 1 122 ? -5.880 7.663 10.530 1.00 90.25 122 LYS A O 1
ATOM 992 N N . LEU A 1 123 ? -6.070 5.569 9.750 1.00 88.44 123 LEU A N 1
ATOM 993 C CA . LEU A 1 123 ? -4.683 5.193 9.979 1.00 88.44 123 LEU A CA 1
ATOM 994 C C . LEU A 1 123 ? -3.714 5.973 9.079 1.00 88.44 123 LEU A C 1
ATOM 996 O O . LEU A 1 123 ? -2.560 6.166 9.438 1.00 88.44 123 LEU A O 1
ATOM 1000 N N . THR A 1 124 ? -4.164 6.472 7.930 1.00 86.00 124 THR A N 1
ATOM 1001 C CA . THR A 1 124 ? -3.318 7.267 7.038 1.00 86.00 124 THR A CA 1
ATOM 1002 C C . THR A 1 124 ? -3.561 8.771 7.121 1.00 86.00 124 THR A C 1
ATOM 1004 O O . THR A 1 124 ? -2.783 9.502 6.531 1.00 86.00 124 THR A O 1
ATOM 1007 N N . SER A 1 125 ? -4.571 9.284 7.834 1.00 79.38 125 SER A N 1
ATOM 1008 C CA . SER A 1 125 ? -5.015 10.689 7.704 1.00 79.38 125 SER A CA 1
ATOM 1009 C C . SER A 1 125 ? -3.998 11.755 8.138 1.00 79.38 125 SER A C 1
ATOM 1011 O O . SER A 1 125 ? -4.178 12.934 7.839 1.00 79.38 125 SER A O 1
ATOM 1013 N N . PHE A 1 126 ? -2.934 11.381 8.849 1.00 68.06 126 PHE A N 1
ATOM 1014 C CA . PHE A 1 126 ? -1.889 12.308 9.274 1.00 68.06 126 PHE A CA 1
ATOM 1015 C C . PHE A 1 126 ? -0.810 12.435 8.190 1.00 68.06 126 PHE A C 1
ATOM 1017 O O . PHE A 1 126 ? 0.062 11.582 8.039 1.00 68.06 126 PHE A O 1
ATOM 1024 N N . HIS A 1 127 ? -0.859 13.529 7.428 1.00 58.62 127 HIS A N 1
ATOM 1025 C CA . HIS A 1 127 ? 0.054 13.798 6.315 1.00 58.62 127 HIS A CA 1
ATOM 1026 C C . HIS A 1 127 ? 0.806 15.115 6.519 1.00 58.62 127 HIS A C 1
ATOM 1028 O O . HIS A 1 127 ? 0.449 16.134 5.938 1.00 58.62 127 HIS A O 1
ATOM 1034 N N . TYR A 1 128 ? 1.865 15.106 7.332 1.00 56.56 128 TYR A N 1
ATOM 1035 C CA . TYR A 1 128 ? 2.715 16.296 7.489 1.00 56.56 128 TYR A CA 1
ATOM 1036 C C . TYR A 1 128 ? 3.965 16.276 6.603 1.00 56.56 128 TYR A C 1
ATOM 1038 O O . TYR A 1 128 ? 4.540 17.333 6.354 1.00 56.56 128 TYR A O 1
ATOM 1046 N N . ASN A 1 129 ? 4.385 15.114 6.084 1.00 64.94 129 ASN A N 1
ATOM 1047 C CA . ASN A 1 129 ? 5.590 15.030 5.261 1.00 64.94 129 ASN A CA 1
ATOM 1048 C C . ASN A 1 129 ? 5.481 13.977 4.145 1.00 64.94 129 ASN A C 1
ATOM 1050 O O . ASN A 1 129 ? 5.438 12.775 4.407 1.00 64.94 129 ASN A O 1
ATOM 1054 N N . LEU A 1 130 ? 5.500 14.443 2.890 1.00 66.06 130 LEU A N 1
ATOM 1055 C CA . LEU A 1 130 ? 5.488 13.600 1.686 1.00 66.06 130 LEU A CA 1
ATOM 1056 C C . LEU A 1 130 ? 6.668 12.615 1.637 1.00 66.06 130 LEU A C 1
ATOM 1058 O O . LEU A 1 130 ? 6.551 11.548 1.042 1.00 66.06 130 LEU A O 1
ATOM 1062 N N . TYR A 1 131 ? 7.795 12.946 2.276 1.00 68.06 131 TYR A N 1
ATOM 1063 C CA . TYR A 1 131 ? 9.007 12.126 2.258 1.00 68.06 131 TYR A CA 1
ATOM 1064 C C . TYR A 1 131 ? 8.826 10.762 2.944 1.00 68.06 131 TYR A C 1
ATOM 1066 O O . TYR A 1 131 ? 9.445 9.787 2.531 1.00 68.06 131 TYR A O 1
ATOM 1074 N N . TYR A 1 132 ? 7.963 10.676 3.962 1.00 72.81 132 TYR A N 1
ATOM 1075 C CA . TYR A 1 132 ? 7.779 9.466 4.778 1.00 72.81 132 TYR A CA 1
ATOM 1076 C C . TYR A 1 132 ? 6.478 8.709 4.476 1.00 72.81 132 TYR A C 1
ATOM 1078 O O . TYR A 1 132 ? 6.132 7.764 5.188 1.00 72.81 132 TYR A O 1
ATOM 1086 N N . GLN A 1 133 ? 5.749 9.096 3.421 1.00 77.50 133 GLN A N 1
ATOM 1087 C CA . GLN A 1 133 ? 4.483 8.450 3.058 1.00 77.50 133 GLN A CA 1
ATOM 1088 C C . GLN A 1 133 ? 4.661 6.956 2.767 1.00 77.50 133 GLN A C 1
ATOM 1090 O O . GLN A 1 133 ? 3.868 6.148 3.235 1.00 77.50 133 GLN A O 1
ATOM 1095 N N . ASN A 1 134 ? 5.732 6.558 2.085 1.00 81.19 134 ASN A N 1
ATOM 1096 C CA . ASN A 1 134 ? 5.990 5.145 1.801 1.00 81.19 134 ASN A CA 1
ATOM 1097 C C . ASN A 1 134 ? 6.170 4.290 3.059 1.00 81.19 134 ASN A C 1
ATOM 1099 O O . ASN A 1 134 ? 5.712 3.151 3.081 1.00 81.19 134 ASN A O 1
ATOM 1103 N N . ILE A 1 135 ? 6.809 4.814 4.106 1.00 81.56 135 ILE A N 1
ATOM 1104 C CA . ILE A 1 135 ? 6.982 4.100 5.374 1.00 81.56 135 ILE A CA 1
ATOM 1105 C C . ILE A 1 135 ? 5.625 3.954 6.058 1.00 81.56 135 ILE A C 1
ATOM 1107 O O . ILE A 1 135 ? 5.241 2.838 6.395 1.00 81.56 135 ILE A O 1
ATOM 1111 N N . LEU A 1 136 ? 4.868 5.051 6.178 1.00 83.44 136 LEU A N 1
ATOM 1112 C CA . LEU A 1 136 ? 3.540 5.034 6.793 1.00 83.44 136 LEU A CA 1
ATOM 1113 C C . LEU A 1 136 ? 2.618 4.021 6.101 1.00 83.44 136 LEU A C 1
ATOM 1115 O O . LEU A 1 136 ? 2.064 3.146 6.755 1.00 83.44 136 LEU A O 1
ATOM 1119 N N . TYR A 1 137 ? 2.480 4.096 4.778 1.00 88.94 137 TYR A N 1
ATOM 1120 C CA . TYR A 1 137 ? 1.579 3.218 4.029 1.00 88.94 137 TYR A CA 1
ATOM 1121 C C . TYR A 1 137 ? 2.027 1.744 4.072 1.00 88.94 137 TYR A C 1
ATOM 1123 O O . TYR A 1 137 ? 1.181 0.863 4.233 1.00 88.94 137 TYR A O 1
ATOM 1131 N N . ASN A 1 138 ? 3.337 1.460 4.020 1.00 85.88 138 ASN A N 1
ATOM 1132 C CA . ASN A 1 138 ? 3.872 0.109 4.251 1.00 85.88 138 ASN A CA 1
ATOM 1133 C C . ASN A 1 138 ? 3.525 -0.425 5.644 1.00 85.88 138 ASN A C 1
ATOM 1135 O O . ASN A 1 138 ? 3.132 -1.582 5.789 1.00 85.88 138 ASN A O 1
ATOM 1139 N N . ASP A 1 139 ? 3.700 0.401 6.672 1.00 85.81 139 ASP A N 1
ATOM 1140 C CA . ASP A 1 139 ? 3.431 0.004 8.049 1.00 85.81 139 ASP A CA 1
ATOM 1141 C C . ASP A 1 139 ? 1.933 -0.212 8.283 1.00 85.81 139 ASP A C 1
ATOM 1143 O O . ASP A 1 139 ? 1.569 -1.135 9.012 1.00 85.81 139 ASP A O 1
ATOM 1147 N N . MET A 1 140 ? 1.063 0.572 7.633 1.00 88.81 140 MET A N 1
ATOM 1148 C CA . MET A 1 140 ? -0.389 0.380 7.711 1.00 88.81 140 MET A CA 1
ATOM 1149 C C . MET A 1 140 ? -0.822 -0.920 7.032 1.00 88.81 140 MET A C 1
ATOM 1151 O O . MET A 1 140 ? -1.648 -1.644 7.585 1.00 88.81 140 MET A O 1
ATOM 1155 N N . ILE A 1 141 ? -0.241 -1.248 5.871 1.00 89.50 141 ILE A N 1
ATOM 1156 C CA . ILE A 1 141 ? -0.463 -2.536 5.201 1.00 89.50 141 ILE A CA 1
ATOM 1157 C C . ILE A 1 141 ? -0.090 -3.692 6.141 1.00 89.50 141 ILE A C 1
ATOM 1159 O O . ILE A 1 141 ? -0.937 -4.532 6.442 1.00 89.50 141 ILE A O 1
ATOM 1163 N N . LYS A 1 142 ? 1.133 -3.680 6.688 1.00 89.25 142 LYS A N 1
ATOM 1164 C CA . LYS A 1 142 ? 1.606 -4.718 7.619 1.00 89.25 142 LYS A CA 1
ATOM 1165 C C . LYS A 1 142 ? 0.737 -4.825 8.868 1.00 89.25 142 LYS A C 1
ATOM 1167 O O . LYS A 1 142 ? 0.486 -5.923 9.347 1.00 89.25 142 LYS A O 1
ATOM 1172 N N . LEU A 1 143 ? 0.284 -3.698 9.416 1.00 91.19 143 LEU A N 1
ATOM 1173 C CA . LEU A 1 143 ? -0.587 -3.688 10.590 1.00 91.19 143 LEU A CA 1
ATOM 1174 C C . LEU A 1 143 ? -1.918 -4.398 10.304 1.00 91.19 143 LEU A C 1
ATOM 1176 O O . LEU A 1 143 ? -2.338 -5.243 11.094 1.00 91.19 143 LEU A O 1
ATOM 1180 N N . LEU A 1 144 ? -2.567 -4.084 9.178 1.00 92.38 144 LEU A N 1
ATOM 1181 C CA . LEU A 1 144 ? -3.817 -4.733 8.776 1.00 92.38 144 LEU A CA 1
ATOM 1182 C C . LEU A 1 144 ? -3.612 -6.227 8.478 1.00 92.38 144 LEU A C 1
ATOM 1184 O O . LEU A 1 144 ? -4.419 -7.046 8.919 1.00 92.38 144 LEU A O 1
ATOM 1188 N N . GLU A 1 145 ? -2.508 -6.587 7.816 1.00 89.06 145 GLU A N 1
ATOM 1189 C CA . GLU A 1 145 ? -2.120 -7.983 7.573 1.00 89.06 145 GLU A CA 1
ATOM 1190 C C . GLU A 1 145 ? -1.926 -8.770 8.868 1.00 89.06 145 GLU A C 1
ATOM 1192 O O . GLU A 1 145 ? -2.513 -9.839 9.028 1.00 89.06 145 GLU A O 1
ATOM 1197 N N . PHE A 1 146 ? -1.140 -8.243 9.812 1.00 92.44 146 PHE A N 1
ATOM 1198 C CA . PHE A 1 146 ? -0.900 -8.898 11.099 1.00 92.44 146 PHE A CA 1
ATOM 1199 C C . PHE A 1 146 ? -2.171 -9.006 11.944 1.00 92.44 146 PHE A C 1
ATOM 1201 O O . PHE A 1 146 ? -2.300 -9.945 12.722 1.00 92.44 146 PHE A O 1
ATOM 1208 N N . SER A 1 147 ? -3.135 -8.102 11.744 1.00 92.62 147 SER A N 1
ATOM 1209 C CA . SER A 1 147 ? -4.468 -8.186 12.357 1.00 92.62 147 SER A CA 1
ATOM 1210 C C . SER A 1 147 ? -5.382 -9.218 11.677 1.00 92.62 147 SER A C 1
ATOM 1212 O O . SER A 1 147 ? -6.515 -9.444 12.102 1.00 92.62 147 SER A O 1
ATOM 1214 N N . GLY A 1 148 ? -4.936 -9.817 10.568 1.00 89.25 148 GLY A N 1
ATOM 1215 C CA . GLY A 1 148 ? -5.712 -10.743 9.752 1.00 89.25 148 GLY A CA 1
ATOM 1216 C C . GLY A 1 148 ? -6.879 -10.097 8.999 1.00 89.25 148 GLY A C 1
ATOM 1217 O O . GLY A 1 148 ? -7.777 -10.826 8.567 1.00 89.25 148 GLY A O 1
ATOM 1218 N N . ILE A 1 149 ? -6.902 -8.769 8.864 1.0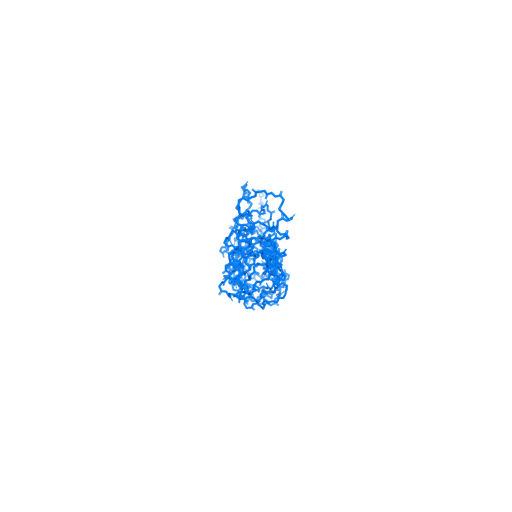0 92.00 149 ILE A N 1
ATOM 1219 C CA . ILE A 1 149 ? -7.919 -8.033 8.104 1.00 92.00 149 ILE A CA 1
ATOM 1220 C C . ILE A 1 149 ? -7.587 -8.142 6.615 1.00 92.00 149 ILE A C 1
ATOM 1222 O O . ILE A 1 149 ? -6.441 -7.953 6.206 1.00 92.00 149 I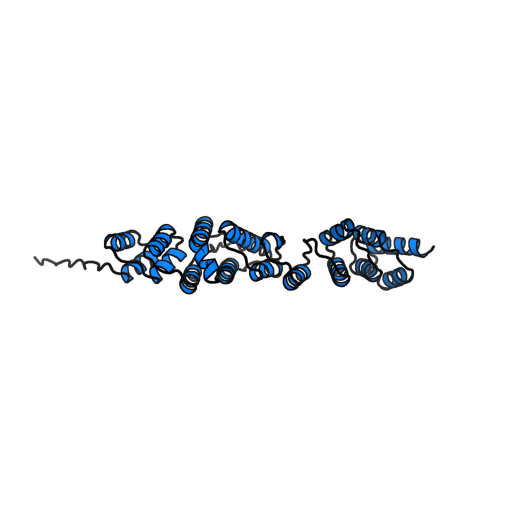LE A O 1
ATOM 1226 N N . LYS A 1 150 ? -8.589 -8.455 5.786 1.00 88.75 150 LYS A N 1
ATOM 1227 C CA . LYS A 1 150 ? -8.372 -8.615 4.346 1.00 88.75 150 LYS A CA 1
ATOM 1228 C C . LYS A 1 150 ? -8.216 -7.240 3.696 1.00 88.75 150 LYS A C 1
ATOM 1230 O O . LYS A 1 150 ? -9.130 -6.422 3.747 1.00 88.75 150 LYS A O 1
ATOM 1235 N N . LEU A 1 151 ? -7.073 -7.002 3.056 1.00 90.50 151 LEU A N 1
ATOM 1236 C CA . LEU A 1 151 ? -6.863 -5.796 2.258 1.00 90.50 151 LEU A CA 1
ATOM 1237 C C . LEU A 1 151 ? -7.781 -5.801 1.036 1.00 90.50 151 LEU A C 1
ATOM 1239 O O . LEU A 1 151 ? -8.016 -6.840 0.417 1.00 90.50 151 LEU A O 1
ATOM 1243 N N . THR A 1 152 ? -8.267 -4.622 0.667 1.00 91.50 152 THR A N 1
ATOM 1244 C CA . THR A 1 152 ? -9.084 -4.435 -0.531 1.00 91.50 152 THR A CA 1
ATOM 1245 C C . THR A 1 152 ? -8.245 -3.880 -1.677 1.00 91.50 152 THR A C 1
ATOM 1247 O O . THR A 1 152 ? -7.206 -3.244 -1.472 1.00 91.50 152 THR A O 1
ATOM 1250 N N . LYS A 1 153 ? -8.722 -4.072 -2.914 1.00 91.56 153 LYS A N 1
ATOM 1251 C CA . LYS A 1 153 ? -8.095 -3.513 -4.124 1.00 91.56 153 LYS A CA 1
ATOM 1252 C C . LYS A 1 153 ? -7.862 -2.003 -3.998 1.00 91.56 153 LYS A C 1
ATOM 1254 O O . LYS A 1 153 ? -6.802 -1.503 -4.370 1.00 91.56 153 LYS A O 1
ATOM 1259 N N . LYS A 1 154 ? -8.835 -1.280 -3.434 1.00 92.69 154 LYS A N 1
ATOM 1260 C CA . LYS A 1 154 ? -8.777 0.176 -3.261 1.00 92.69 154 LYS A CA 1
ATOM 1261 C C . LYS A 1 154 ? -7.644 0.600 -2.326 1.00 92.69 154 LYS A C 1
ATOM 1263 O O . LYS A 1 154 ? -6.946 1.567 -2.628 1.00 92.69 154 LYS A O 1
ATOM 1268 N N . ILE A 1 155 ? -7.419 -0.136 -1.237 1.00 93.25 155 ILE A N 1
ATOM 1269 C CA . ILE A 1 155 ? -6.291 0.116 -0.329 1.00 93.25 155 ILE A CA 1
ATOM 1270 C C . ILE A 1 155 ? -4.968 -0.078 -1.065 1.00 93.25 155 ILE A C 1
ATOM 1272 O O . ILE A 1 155 ? -4.130 0.819 -1.038 1.00 93.25 155 ILE A O 1
ATOM 1276 N N . LEU A 1 156 ? -4.805 -1.183 -1.801 1.00 90.44 156 LEU A N 1
ATOM 1277 C CA . LEU A 1 156 ? -3.569 -1.433 -2.547 1.00 90.44 156 LEU A CA 1
ATOM 1278 C C . LEU A 1 156 ? -3.275 -0.333 -3.578 1.00 90.44 156 LEU A C 1
ATOM 1280 O O . LEU A 1 156 ? -2.153 0.170 -3.630 1.00 90.44 156 LEU A O 1
ATOM 1284 N N . ILE A 1 157 ? -4.281 0.091 -4.350 1.00 91.25 157 ILE A N 1
ATOM 1285 C CA . ILE A 1 157 ? -4.136 1.198 -5.310 1.00 91.25 157 ILE A CA 1
ATOM 1286 C C . ILE A 1 157 ? -3.731 2.494 -4.595 1.00 91.25 157 ILE A C 1
ATOM 1288 O O . ILE A 1 157 ? -2.850 3.207 -5.073 1.00 91.25 157 ILE A O 1
ATOM 1292 N N . THR A 1 158 ? -4.320 2.786 -3.432 1.00 91.31 158 THR A N 1
ATOM 1293 C CA . THR A 1 158 ? -3.976 3.974 -2.630 1.00 91.31 158 THR A CA 1
ATOM 1294 C C . THR A 1 158 ? -2.516 3.913 -2.165 1.00 91.31 158 THR A C 1
ATOM 1296 O O . THR A 1 158 ? -1.780 4.891 -2.280 1.00 91.31 158 THR A O 1
ATOM 1299 N N . CYS A 1 159 ? -2.051 2.752 -1.701 1.00 89.88 159 CYS A N 1
ATOM 1300 C CA . CYS A 1 159 ? -0.665 2.573 -1.273 1.00 89.88 159 CYS A CA 1
ATOM 1301 C C . CYS A 1 159 ? 0.341 2.711 -2.423 1.00 89.88 159 CYS A C 1
ATOM 1303 O O . CYS A 1 159 ? 1.420 3.265 -2.216 1.00 89.88 159 CYS A O 1
ATOM 1305 N N . ILE A 1 160 ? 0.002 2.242 -3.626 1.00 88.00 160 ILE A N 1
ATOM 1306 C CA . ILE A 1 160 ? 0.857 2.389 -4.814 1.00 88.00 160 ILE A CA 1
ATOM 1307 C C . ILE A 1 160 ? 0.907 3.857 -5.252 1.00 88.00 160 ILE A C 1
ATOM 1309 O O . ILE A 1 160 ? 1.991 4.416 -5.395 1.00 88.00 160 ILE A O 1
ATOM 1313 N N . THR A 1 161 ? -0.253 4.495 -5.422 1.00 87.44 161 THR A N 1
ATOM 1314 C CA . THR A 1 161 ? -0.352 5.840 -6.017 1.00 87.44 161 THR A CA 1
ATOM 1315 C C . THR A 1 161 ? 0.052 6.952 -5.050 1.00 87.44 161 THR A C 1
ATOM 1317 O O . THR A 1 161 ? 0.896 7.783 -5.381 1.00 87.44 161 THR A O 1
ATOM 1320 N N . ILE A 1 162 ? -0.509 6.959 -3.839 1.00 85.19 162 ILE A N 1
ATOM 1321 C CA . ILE A 1 162 ? -0.252 7.991 -2.825 1.00 85.19 162 ILE A CA 1
ATOM 1322 C C . ILE A 1 162 ? 0.932 7.587 -1.957 1.00 85.19 162 ILE A C 1
ATOM 1324 O O . ILE A 1 162 ? 1.863 8.364 -1.765 1.00 85.19 162 ILE A O 1
ATOM 1328 N N . GLY A 1 163 ? 0.924 6.350 -1.461 1.00 81.56 163 GLY A N 1
ATOM 1329 C CA . GLY A 1 163 ? 2.000 5.852 -0.611 1.00 81.56 163 GLY A CA 1
ATOM 1330 C C . GLY A 1 163 ? 3.325 5.657 -1.352 1.00 81.56 163 GLY A C 1
ATOM 1331 O O . GLY A 1 163 ? 4.341 5.476 -0.693 1.00 81.56 163 GLY A O 1
ATOM 1332 N N . LYS A 1 164 ? 3.350 5.649 -2.695 1.00 81.25 164 LYS A N 1
ATOM 1333 C CA . LYS A 1 164 ? 4.534 5.279 -3.503 1.00 81.25 164 LYS A CA 1
ATOM 1334 C C . LYS A 1 164 ? 5.157 3.964 -3.031 1.00 81.25 164 LYS A C 1
ATOM 1336 O O . LYS A 1 164 ? 6.377 3.810 -2.936 1.00 81.25 164 LYS A O 1
ATOM 1341 N N . THR A 1 165 ? 4.291 3.040 -2.632 1.00 79.19 165 THR A N 1
ATOM 1342 C CA . THR A 1 165 ? 4.684 1.797 -1.990 1.00 79.19 165 THR A CA 1
ATOM 1343 C C . THR A 1 165 ? 4.859 0.705 -3.031 1.00 79.19 165 THR A C 1
ATOM 1345 O O . THR A 1 165 ? 4.006 0.505 -3.891 1.00 79.19 165 THR A O 1
ATOM 1348 N N . HIS A 1 166 ? 5.966 -0.025 -2.927 1.00 80.69 166 HIS A N 1
ATOM 1349 C CA . HIS A 1 166 ? 6.316 -1.119 -3.819 1.00 80.69 166 HIS A CA 1
ATOM 1350 C C . HIS A 1 166 ? 6.093 -2.471 -3.119 1.00 80.69 166 HIS A C 1
ATOM 1352 O O . HIS A 1 166 ? 6.923 -2.896 -2.318 1.00 80.69 166 HIS A O 1
ATOM 1358 N N . PHE A 1 167 ? 5.000 -3.164 -3.433 1.00 78.06 167 PHE A N 1
ATOM 1359 C CA . PHE A 1 167 ? 4.707 -4.532 -2.979 1.00 78.06 167 PHE A CA 1
ATOM 1360 C C . PHE A 1 167 ? 3.991 -5.323 -4.069 1.00 78.06 167 PHE A C 1
ATOM 1362 O O . PHE A 1 167 ? 3.423 -4.727 -4.973 1.00 78.06 167 PHE A O 1
ATOM 1369 N N . ASP A 1 168 ? 3.936 -6.647 -3.926 1.00 77.69 168 ASP A N 1
ATOM 1370 C CA . ASP A 1 168 ? 3.237 -7.537 -4.851 1.00 77.69 168 ASP A CA 1
ATOM 1371 C C . ASP A 1 168 ? 1.746 -7.718 -4.532 1.00 77.69 168 ASP A C 1
ATOM 1373 O O . ASP A 1 168 ? 1.445 -8.403 -3.554 1.00 77.69 168 ASP A O 1
ATOM 1377 N N . PRO A 1 169 ? 0.806 -7.147 -5.327 1.00 76.56 169 PRO A N 1
ATOM 1378 C CA . PRO A 1 169 ? -0.625 -7.284 -5.095 1.00 76.56 169 PRO A CA 1
ATOM 1379 C C . PRO A 1 169 ? -1.110 -8.733 -5.124 1.00 76.56 169 PRO A C 1
ATOM 1381 O O . PRO A 1 169 ? -2.086 -9.049 -4.443 1.00 76.56 169 PRO A O 1
ATOM 1384 N N . SER A 1 170 ? -0.432 -9.620 -5.868 1.00 75.56 170 SER A N 1
ATOM 1385 C CA . SER A 1 170 ? -0.829 -11.031 -5.967 1.00 75.56 170 SER A CA 1
ATOM 1386 C C . SER A 1 170 ? -0.711 -11.762 -4.627 1.00 75.56 170 SER A C 1
ATOM 1388 O O . SER A 1 170 ? -1.482 -12.683 -4.361 1.00 75.56 170 SER A O 1
ATOM 1390 N N . LYS A 1 171 ? 0.155 -11.282 -3.719 1.00 83.25 171 LYS A N 1
ATOM 1391 C CA . LYS A 1 171 ? 0.287 -11.808 -2.349 1.00 83.25 171 LYS A CA 1
ATOM 1392 C C . LYS A 1 171 ? -0.973 -11.631 -1.503 1.00 83.25 171 LYS A C 1
ATOM 1394 O O . LYS A 1 171 ? -1.107 -12.293 -0.479 1.00 83.25 171 LYS A O 1
ATOM 1399 N N . TYR A 1 172 ? -1.896 -10.769 -1.926 1.00 82.88 172 TYR A N 1
ATOM 1400 C CA . TYR A 1 172 ? -3.129 -10.466 -1.197 1.00 82.88 172 TYR A CA 1
ATOM 1401 C C . TYR A 1 172 ? -4.370 -11.140 -1.784 1.00 82.88 172 TYR A C 1
ATOM 1403 O O . TYR A 1 172 ? -5.488 -10.756 -1.439 1.00 82.88 172 TYR A O 1
ATOM 1411 N N . ASN A 1 173 ? -4.203 -12.134 -2.668 1.00 81.31 173 ASN A N 1
ATOM 1412 C CA . ASN A 1 173 ? -5.307 -12.783 -3.389 1.00 81.31 173 ASN A CA 1
ATOM 1413 C C . ASN A 1 173 ? -6.203 -11.771 -4.131 1.00 81.31 173 ASN A C 1
ATOM 1415 O O . ASN A 1 173 ? -7.424 -11.931 -4.200 1.00 81.31 173 ASN A O 1
ATOM 1419 N N . ILE A 1 174 ? -5.596 -10.702 -4.652 1.00 82.00 174 ILE A N 1
ATOM 1420 C CA . ILE A 1 174 ? -6.257 -9.684 -5.469 1.00 82.00 174 ILE A CA 1
ATOM 1421 C C . ILE A 1 174 ? -5.824 -9.882 -6.922 1.00 82.00 174 ILE A C 1
ATOM 1423 O O . ILE A 1 174 ? -4.634 -9.987 -7.220 1.00 82.00 174 ILE A O 1
ATOM 1427 N N . ILE A 1 175 ? -6.806 -9.936 -7.824 1.00 82.44 175 ILE A N 1
ATOM 1428 C CA . ILE A 1 175 ? -6.576 -10.056 -9.266 1.00 82.44 175 ILE A CA 1
ATOM 1429 C C . ILE A 1 175 ? -5.905 -8.773 -9.771 1.00 82.44 175 ILE A C 1
ATOM 1431 O O . ILE A 1 175 ? -6.376 -7.670 -9.494 1.00 82.44 175 ILE A O 1
ATOM 1435 N N . ILE A 1 176 ? -4.814 -8.921 -10.526 1.00 81.81 176 ILE A N 1
ATOM 1436 C CA . ILE A 1 176 ? -4.114 -7.804 -11.170 1.00 81.81 176 ILE A CA 1
ATOM 1437 C C . ILE A 1 176 ? -4.828 -7.462 -12.481 1.00 81.81 176 ILE A C 1
ATOM 1439 O O . ILE A 1 176 ? -4.506 -7.991 -13.545 1.00 81.81 176 ILE A O 1
ATOM 1443 N N . ASP A 1 177 ? -5.809 -6.575 -12.389 1.00 85.31 177 ASP A N 1
ATOM 1444 C CA . ASP A 1 177 ? -6.521 -6.017 -13.538 1.00 85.31 177 ASP A CA 1
ATOM 1445 C C . ASP A 1 177 ? -5.930 -4.669 -13.993 1.00 85.31 177 ASP A C 1
ATOM 1447 O O . ASP A 1 177 ? -4.874 -4.227 -13.522 1.00 85.31 177 ASP A O 1
ATOM 1451 N N . ASP A 1 178 ? -6.591 -4.023 -14.950 1.00 84.75 178 ASP A N 1
ATOM 1452 C CA . ASP A 1 178 ? -6.072 -2.825 -15.608 1.00 84.75 178 ASP A CA 1
ATOM 1453 C C . ASP A 1 178 ? -5.966 -1.606 -14.681 1.00 84.75 178 ASP A C 1
ATOM 1455 O O . ASP A 1 178 ? -5.067 -0.786 -14.875 1.00 84.75 178 ASP A O 1
ATOM 1459 N N . ASP A 1 179 ? -6.775 -1.516 -13.619 1.00 88.31 179 ASP A N 1
ATOM 1460 C CA . ASP A 1 179 ? -6.672 -0.415 -12.651 1.00 88.31 179 ASP A CA 1
ATOM 1461 C C . ASP A 1 179 ? -5.380 -0.515 -11.834 1.00 88.31 179 ASP A C 1
ATOM 1463 O O . ASP A 1 179 ? -4.685 0.481 -11.627 1.00 88.31 179 ASP A O 1
ATOM 1467 N N . ILE A 1 180 ? -5.031 -1.727 -11.379 1.00 86.62 180 ILE A N 1
ATOM 1468 C CA . ILE A 1 180 ? -3.774 -1.955 -10.654 1.00 86.62 180 ILE A CA 1
ATOM 1469 C C . ILE A 1 180 ? -2.593 -1.710 -11.591 1.00 86.62 180 ILE A C 1
ATOM 1471 O O . ILE A 1 180 ? -1.641 -1.032 -11.204 1.00 86.62 180 ILE A O 1
ATOM 1475 N N . LYS A 1 181 ? -2.658 -2.204 -12.837 1.00 82.56 181 LYS A N 1
ATOM 1476 C CA . LYS A 1 181 ? -1.611 -1.951 -13.841 1.00 82.56 181 LYS A CA 1
ATOM 1477 C C . LYS A 1 181 ? -1.415 -0.458 -14.073 1.00 82.56 181 LYS A C 1
ATOM 1479 O O . LYS A 1 181 ? -0.275 -0.003 -14.109 1.00 82.56 181 LYS A O 1
ATOM 1484 N N . LYS A 1 182 ? -2.503 0.301 -14.212 1.00 85.38 182 LYS A N 1
ATOM 1485 C CA . LYS A 1 182 ? -2.457 1.752 -14.393 1.00 85.38 182 LYS A CA 1
ATOM 1486 C C . LYS A 1 182 ? -1.814 2.445 -13.192 1.00 85.38 182 LYS A C 1
ATOM 1488 O O . LYS A 1 182 ? -0.876 3.212 -13.383 1.00 85.38 182 LYS A O 1
ATOM 1493 N N . ALA A 1 183 ? -2.234 2.110 -11.971 1.00 87.62 183 ALA A N 1
ATOM 1494 C CA . ALA A 1 183 ? -1.642 2.651 -10.746 1.00 87.62 183 ALA A CA 1
ATOM 1495 C C . ALA A 1 183 ? -0.132 2.360 -10.648 1.00 87.62 183 ALA A C 1
ATOM 1497 O O . ALA A 1 183 ? 0.662 3.241 -10.324 1.00 87.62 183 ALA A O 1
ATOM 1498 N N . CYS A 1 184 ? 0.276 1.130 -10.970 1.00 84.00 184 CYS A N 1
ATOM 1499 C CA . CYS A 1 184 ? 1.677 0.720 -11.045 1.00 84.00 184 CYS A CA 1
ATOM 1500 C C . CYS A 1 184 ? 2.468 1.542 -12.079 1.00 84.00 184 CYS A C 1
ATOM 1502 O O . CYS A 1 184 ? 3.545 2.045 -11.759 1.00 84.00 184 CYS A O 1
ATOM 1504 N N . LYS A 1 185 ? 1.923 1.725 -13.290 1.00 80.44 185 LYS A N 1
ATOM 1505 C CA . LYS A 1 185 ? 2.537 2.523 -14.367 1.00 80.44 185 LYS A CA 1
ATOM 1506 C C . LYS A 1 185 ? 2.742 3.977 -13.947 1.00 80.44 185 LYS A C 1
ATOM 1508 O O . LYS A 1 185 ? 3.851 4.488 -14.060 1.00 80.44 185 LYS A O 1
ATOM 1513 N N . GLU A 1 186 ? 1.705 4.612 -13.402 1.00 83.44 186 GLU A N 1
ATOM 1514 C CA . GLU A 1 186 ? 1.753 6.001 -12.917 1.00 83.44 186 GLU A CA 1
ATOM 1515 C C . GLU A 1 186 ? 2.779 6.192 -11.788 1.00 83.44 186 GLU A C 1
ATOM 1517 O O . GLU A 1 186 ? 3.440 7.227 -11.714 1.00 83.44 186 GLU A O 1
ATOM 1522 N N . ALA A 1 187 ? 2.960 5.180 -10.935 1.00 80.94 187 ALA A N 1
ATOM 1523 C CA . ALA A 1 187 ? 3.957 5.184 -9.867 1.00 80.94 187 ALA A CA 1
ATOM 1524 C C . ALA A 1 187 ? 5.375 4.784 -10.329 1.00 80.94 187 ALA A C 1
ATOM 1526 O O . ALA A 1 187 ? 6.278 4.691 -9.496 1.00 80.94 187 ALA A O 1
ATOM 1527 N N . ASN A 1 188 ? 5.592 4.538 -11.628 1.00 79.19 188 ASN A N 1
ATOM 1528 C CA . ASN A 1 188 ? 6.835 3.992 -12.181 1.00 79.19 188 ASN A CA 1
ATOM 1529 C C . ASN A 1 188 ? 7.276 2.691 -11.467 1.00 79.19 188 ASN A C 1
ATOM 1531 O O . ASN A 1 188 ? 8.438 2.502 -11.096 1.00 79.19 188 ASN A O 1
ATOM 1535 N N . TYR A 1 189 ? 6.325 1.783 -11.247 1.00 77.25 189 TYR A N 1
ATOM 1536 C CA . TYR A 1 189 ? 6.485 0.538 -10.501 1.00 77.25 189 TYR A CA 1
ATOM 1537 C C . TYR A 1 189 ? 6.111 -0.666 -11.387 1.00 77.25 189 TYR A C 1
ATOM 1539 O O . TYR A 1 189 ? 4.956 -0.827 -11.760 1.00 77.25 189 TYR A O 1
ATOM 1547 N N . TYR A 1 190 ? 7.080 -1.536 -11.721 1.00 73.44 190 TYR A N 1
ATOM 1548 C CA . TYR A 1 190 ? 6.905 -2.649 -12.688 1.00 73.44 190 TYR A CA 1
ATOM 1549 C C . TYR A 1 190 ? 7.415 -4.001 -12.149 1.00 73.44 190 TYR A C 1
ATOM 1551 O O . TYR A 1 190 ? 8.518 -4.481 -12.451 1.00 73.44 190 TYR A O 1
ATOM 1559 N N . PRO A 1 191 ? 6.655 -4.639 -11.256 1.00 59.75 191 PRO A N 1
ATOM 1560 C CA . PRO A 1 191 ? 7.206 -5.573 -10.284 1.00 59.75 191 PRO A CA 1
ATOM 1561 C C . PRO A 1 191 ? 6.745 -7.014 -10.524 1.00 59.75 191 PRO A C 1
ATOM 1563 O O . PRO A 1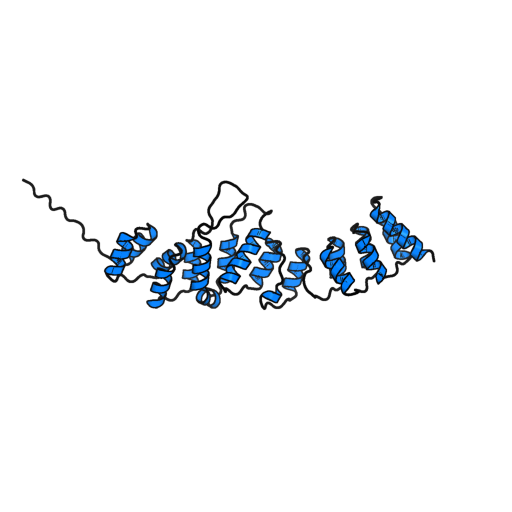 191 ? 7.387 -7.919 -9.997 1.00 59.75 191 PRO A O 1
ATOM 1566 N N . PHE A 1 192 ? 5.769 -7.241 -11.404 1.00 64.56 192 PHE A N 1
ATOM 1567 C CA . PHE A 1 192 ? 5.152 -8.551 -11.637 1.00 64.56 192 PHE A CA 1
ATOM 1568 C C . PHE A 1 192 ? 5.431 -9.053 -13.045 1.00 64.56 192 PHE A C 1
ATOM 1570 O O . PHE A 1 192 ? 5.913 -8.313 -13.906 1.00 64.56 192 PHE A O 1
ATOM 1577 N N . GLU A 1 193 ? 5.142 -10.329 -13.271 1.00 65.12 193 GLU A N 1
ATOM 1578 C CA . GLU A 1 193 ? 5.316 -11.015 -14.550 1.00 65.12 193 GLU A CA 1
ATOM 1579 C C . GLU A 1 193 ? 4.265 -10.611 -15.592 1.00 65.12 193 GLU A C 1
ATOM 1581 O O . GLU A 1 193 ? 3.807 -11.438 -16.368 1.00 65.12 193 GLU A O 1
ATOM 1586 N N . ILE A 1 194 ? 3.900 -9.333 -15.644 1.00 69.38 194 ILE A N 1
ATOM 1587 C CA . ILE A 1 194 ? 2.951 -8.820 -16.629 1.00 69.38 194 ILE A CA 1
ATOM 1588 C C . ILE A 1 194 ? 3.616 -8.869 -18.011 1.00 69.38 194 ILE A C 1
ATOM 1590 O O . ILE A 1 194 ? 4.832 -8.666 -18.140 1.00 69.38 194 ILE A O 1
ATOM 1594 N N . GLU A 1 195 ? 2.833 -9.199 -19.034 1.00 75.88 195 GLU A N 1
ATOM 1595 C CA . GLU A 1 195 ? 3.223 -8.953 -20.417 1.00 75.88 195 GLU A CA 1
ATOM 1596 C C . GLU A 1 195 ? 3.216 -7.446 -20.666 1.00 75.88 195 GLU A C 1
ATOM 1598 O O . GLU A 1 195 ? 2.249 -6.754 -20.350 1.00 75.88 195 GLU A O 1
ATOM 1603 N N . TYR A 1 196 ? 4.326 -6.941 -21.190 1.00 79.94 196 TYR A N 1
ATOM 1604 C CA . TYR A 1 196 ? 4.469 -5.539 -21.550 1.00 79.94 196 TYR A CA 1
ATOM 1605 C C . TYR A 1 196 ? 4.132 -5.394 -23.028 1.00 79.94 196 TYR A C 1
ATOM 1607 O O . TYR A 1 196 ? 4.672 -6.137 -23.848 1.00 79.94 196 TYR A O 1
ATOM 1615 N N . ASN A 1 197 ? 3.257 -4.450 -23.359 1.00 85.94 197 ASN A N 1
ATOM 1616 C CA . ASN A 1 197 ? 3.075 -4.007 -24.738 1.00 85.94 197 ASN A CA 1
ATOM 1617 C C . ASN A 1 197 ? 4.047 -2.857 -25.060 1.00 85.94 197 ASN A C 1
ATOM 1619 O O . ASN A 1 197 ? 4.698 -2.325 -24.162 1.00 85.94 197 ASN A O 1
ATOM 1623 N N . ASP A 1 198 ? 4.132 -2.455 -26.327 1.00 88.94 198 ASP A N 1
ATOM 1624 C CA . ASP A 1 198 ? 5.065 -1.408 -26.767 1.00 88.94 198 ASP A CA 1
ATOM 1625 C C . ASP A 1 198 ? 4.875 -0.072 -26.021 1.00 88.94 198 ASP A C 1
ATOM 1627 O O . ASP A 1 198 ? 5.858 0.555 -25.620 1.00 88.94 198 ASP A O 1
ATOM 1631 N N . ASP A 1 199 ? 3.634 0.336 -25.740 1.00 88.06 199 ASP A N 1
ATOM 1632 C CA . ASP A 1 199 ? 3.351 1.563 -24.978 1.00 88.06 199 ASP A CA 1
ATOM 1633 C C . ASP A 1 199 ? 3.938 1.505 -23.559 1.00 88.06 199 ASP A C 1
ATOM 1635 O O . ASP A 1 199 ? 4.518 2.478 -23.065 1.00 88.06 199 ASP A O 1
ATOM 1639 N N . ASP A 1 200 ? 3.857 0.339 -22.917 1.00 86.12 200 ASP A N 1
ATOM 1640 C CA . ASP A 1 200 ? 4.420 0.107 -21.590 1.00 86.12 200 ASP A CA 1
ATOM 1641 C C . ASP A 1 200 ? 5.943 0.205 -21.609 1.00 86.12 200 ASP A C 1
ATOM 1643 O O . ASP A 1 200 ? 6.542 0.820 -20.723 1.00 86.12 200 ASP A O 1
ATOM 1647 N N . ILE A 1 201 ? 6.582 -0.356 -22.638 1.00 90.06 201 ILE A N 1
ATOM 1648 C CA . ILE A 1 201 ? 8.034 -0.268 -22.822 1.00 90.06 201 ILE A CA 1
ATOM 1649 C C . ILE A 1 201 ? 8.466 1.179 -23.055 1.00 90.06 201 ILE A C 1
ATOM 1651 O O . ILE A 1 201 ? 9.452 1.629 -22.464 1.00 90.06 201 ILE A O 1
ATOM 1655 N N . LEU A 1 202 ? 7.742 1.924 -23.893 1.00 92.81 202 LEU A N 1
ATOM 1656 C CA . LEU A 1 202 ? 8.027 3.334 -24.146 1.00 92.81 202 LEU A CA 1
ATOM 1657 C C . LEU A 1 202 ? 7.959 4.149 -22.854 1.00 92.81 202 LEU A C 1
ATOM 1659 O O . LEU A 1 202 ? 8.866 4.943 -22.599 1.00 92.81 202 LEU A O 1
ATOM 1663 N N . GLN A 1 203 ? 6.953 3.912 -22.009 1.00 89.44 203 GLN A N 1
ATOM 1664 C CA . GLN A 1 203 ? 6.831 4.587 -20.718 1.00 89.44 203 GLN A CA 1
ATOM 1665 C C . GLN A 1 203 ? 7.952 4.177 -19.744 1.00 89.44 203 GLN A C 1
ATOM 1667 O O . GLN A 1 203 ? 8.597 5.043 -19.154 1.00 89.44 203 GLN A O 1
ATOM 1672 N N . ILE A 1 204 ? 8.276 2.882 -19.650 1.00 90.00 204 ILE A N 1
ATOM 1673 C CA . ILE A 1 204 ? 9.412 2.364 -18.860 1.00 90.00 204 ILE A CA 1
ATOM 1674 C C . ILE A 1 204 ? 10.729 3.048 -19.247 1.00 90.00 204 ILE A C 1
ATOM 1676 O O . ILE A 1 204 ? 11.525 3.426 -18.382 1.00 90.00 204 ILE A O 1
ATOM 1680 N N . LEU A 1 205 ? 10.977 3.193 -20.552 1.00 92.50 205 LEU A N 1
ATOM 1681 C CA . LEU A 1 205 ? 12.170 3.850 -21.079 1.00 92.50 205 LEU A CA 1
ATOM 1682 C C . LEU A 1 205 ? 12.121 5.360 -20.870 1.00 92.50 205 LEU A C 1
ATOM 1684 O O . LEU A 1 205 ? 13.170 5.965 -20.652 1.00 92.50 205 LEU A O 1
ATOM 1688 N N . LYS A 1 206 ? 10.934 5.967 -20.928 1.00 92.00 206 LYS A N 1
ATOM 1689 C CA . LYS A 1 206 ? 10.741 7.388 -20.653 1.00 92.00 206 LYS A CA 1
ATOM 1690 C C . LYS A 1 206 ? 11.148 7.741 -19.223 1.00 92.00 206 LYS A C 1
ATOM 1692 O O . LYS A 1 206 ? 11.842 8.740 -19.043 1.00 92.00 206 LYS A O 1
ATOM 1697 N N . ASP A 1 207 ? 10.796 6.880 -18.271 1.00 87.50 207 ASP A N 1
ATOM 1698 C CA . ASP A 1 207 ? 11.016 7.073 -16.834 1.00 87.50 207 ASP A CA 1
ATOM 1699 C C . ASP A 1 207 ? 12.340 6.468 -16.302 1.00 87.50 207 ASP A C 1
ATOM 1701 O O . ASP A 1 207 ? 12.552 6.427 -15.088 1.00 87.50 207 ASP A O 1
ATOM 1705 N N . ASP A 1 208 ? 13.224 5.971 -17.184 1.00 86.12 208 ASP A N 1
ATOM 1706 C CA . ASP A 1 208 ? 14.501 5.283 -16.874 1.00 86.12 208 ASP A CA 1
ATOM 1707 C C . ASP A 1 208 ? 14.373 4.183 -15.794 1.00 86.12 208 ASP A C 1
ATOM 1709 O O . ASP A 1 208 ? 15.196 4.057 -14.878 1.00 86.12 208 ASP A O 1
ATOM 1713 N N . ASN A 1 209 ? 13.330 3.345 -15.877 1.00 86.50 209 ASN A N 1
ATOM 1714 C CA . ASN A 1 209 ? 13.106 2.298 -14.880 1.00 86.50 209 ASN A CA 1
ATOM 1715 C C . ASN A 1 209 ? 14.038 1.091 -15.067 1.00 86.50 209 ASN A C 1
ATOM 1717 O O . ASN A 1 209 ? 13.708 0.089 -15.707 1.00 86.50 209 ASN A O 1
ATOM 1721 N N . LYS A 1 210 ? 15.215 1.153 -14.442 1.00 86.19 210 LYS A N 1
ATOM 1722 C CA . LYS A 1 210 ? 16.253 0.110 -14.533 1.00 86.19 210 LYS A CA 1
ATOM 1723 C C . LYS A 1 210 ? 15.783 -1.274 -14.085 1.00 86.19 210 LYS A C 1
ATOM 1725 O O . LYS A 1 210 ? 16.261 -2.275 -14.617 1.00 86.19 210 LYS A O 1
ATOM 1730 N N . VAL A 1 211 ? 14.882 -1.353 -13.105 1.00 85.12 211 VAL A N 1
ATOM 1731 C CA . VAL A 1 211 ? 14.368 -2.638 -12.606 1.00 85.12 211 VAL A CA 1
ATOM 1732 C C . VAL A 1 211 ? 13.498 -3.300 -13.670 1.00 85.12 211 VAL A C 1
ATOM 1734 O O . VAL A 1 211 ? 13.696 -4.479 -13.958 1.00 85.12 211 VAL A O 1
ATOM 1737 N N . ALA A 1 212 ? 12.595 -2.536 -14.288 1.00 86.75 212 ALA A N 1
ATOM 1738 C CA . ALA A 1 212 ? 11.751 -3.007 -15.381 1.00 86.75 212 ALA A CA 1
ATOM 1739 C C . ALA A 1 212 ? 12.591 -3.429 -16.599 1.00 86.75 212 ALA A C 1
ATOM 1741 O O . ALA A 1 212 ? 12.430 -4.533 -17.113 1.00 86.75 212 ALA A O 1
ATOM 1742 N N . ILE A 1 213 ? 13.571 -2.605 -16.985 1.00 89.25 213 ILE A N 1
ATOM 1743 C CA . ILE A 1 213 ? 14.491 -2.880 -18.101 1.00 89.25 213 ILE A CA 1
ATOM 1744 C C . ILE A 1 213 ? 15.243 -4.204 -17.902 1.00 89.25 213 ILE A C 1
ATOM 1746 O O . ILE A 1 213 ? 15.267 -5.038 -18.801 1.00 89.25 213 ILE A O 1
ATOM 1750 N N . ASN A 1 214 ? 15.802 -4.450 -16.711 1.00 87.75 214 ASN A N 1
ATOM 1751 C CA . ASN A 1 214 ? 16.492 -5.715 -16.426 1.00 87.75 214 ASN A CA 1
ATOM 1752 C C . ASN A 1 214 ? 15.548 -6.936 -16.468 1.00 87.75 214 ASN A C 1
ATOM 1754 O O . ASN A 1 214 ? 16.013 -8.062 -16.630 1.00 87.75 214 ASN A O 1
ATOM 1758 N N . LYS A 1 215 ? 14.235 -6.761 -16.272 1.00 85.25 215 LYS A N 1
ATOM 1759 C CA . LYS A 1 215 ? 13.268 -7.862 -16.419 1.00 85.25 215 LYS A CA 1
ATOM 1760 C C . LYS A 1 215 ? 12.956 -8.156 -17.879 1.00 85.25 215 LYS A C 1
ATOM 1762 O O . LYS A 1 215 ? 12.862 -9.324 -18.240 1.00 85.25 215 LYS A O 1
ATOM 1767 N N . LEU A 1 216 ? 12.812 -7.114 -18.695 1.00 87.62 216 LEU A N 1
ATOM 1768 C CA . LEU A 1 216 ? 12.615 -7.241 -20.140 1.00 87.62 216 LEU A CA 1
ATOM 1769 C C . LEU A 1 216 ? 13.788 -7.973 -20.798 1.00 87.62 216 LEU A C 1
ATOM 1771 O O . LEU A 1 216 ? 13.568 -8.883 -21.593 1.00 87.62 216 LEU A O 1
ATOM 1775 N N . ASP A 1 217 ? 15.007 -7.628 -20.381 1.00 86.88 217 ASP A N 1
ATOM 1776 C CA . ASP A 1 217 ? 16.255 -8.296 -20.762 1.00 86.88 217 ASP A CA 1
ATOM 1777 C C . ASP A 1 217 ? 16.204 -9.810 -20.488 1.00 86.88 217 ASP A C 1
ATOM 1779 O O . ASP A 1 217 ? 16.286 -10.632 -21.399 1.00 86.88 217 ASP A O 1
ATOM 1783 N N . LYS A 1 218 ? 15.912 -10.201 -19.239 1.00 86.00 218 LYS A N 1
ATOM 1784 C CA . LYS A 1 218 ? 15.776 -11.618 -18.850 1.00 86.00 218 LYS A CA 1
ATOM 1785 C C . LYS A 1 218 ? 14.721 -12.376 -19.657 1.00 86.00 218 LYS A C 1
ATOM 1787 O O . LYS A 1 218 ? 14.904 -13.559 -19.929 1.00 86.00 218 LYS A O 1
ATOM 1792 N N . LYS A 1 219 ? 13.619 -11.712 -20.019 1.00 85.00 219 LYS A N 1
ATOM 1793 C CA . LYS A 1 219 ? 12.546 -12.286 -20.846 1.00 85.00 219 LYS A CA 1
ATOM 1794 C C . LYS A 1 219 ? 12.870 -12.281 -22.346 1.00 85.00 219 LYS A C 1
ATOM 1796 O O . LYS A 1 219 ? 12.074 -12.804 -23.119 1.00 85.00 219 LYS A O 1
ATOM 1801 N N . LYS A 1 220 ? 14.008 -11.712 -22.763 1.00 84.62 220 LYS A N 1
ATOM 1802 C CA . LYS A 1 220 ? 14.395 -11.523 -24.169 1.00 84.62 220 LYS A CA 1
ATOM 1803 C C . LYS A 1 220 ? 13.305 -10.814 -24.979 1.00 84.62 220 LYS A C 1
ATOM 1805 O O . LYS A 1 220 ? 12.951 -11.253 -26.074 1.00 84.62 220 LYS A O 1
ATOM 1810 N N . TYR A 1 221 ? 12.752 -9.732 -24.426 1.00 90.00 221 TYR A N 1
ATOM 1811 C CA . TYR A 1 221 ? 11.764 -8.915 -25.132 1.00 90.00 221 TYR A CA 1
ATOM 1812 C C . TYR A 1 221 ? 12.316 -8.450 -26.488 1.00 90.00 221 TYR A C 1
ATOM 1814 O O . TYR A 1 221 ? 13.463 -8.002 -26.578 1.00 90.00 221 TYR A O 1
ATOM 1822 N N . LYS A 1 222 ? 11.507 -8.549 -27.548 1.00 93.00 222 LYS A N 1
ATOM 1823 C CA . LYS A 1 222 ? 11.884 -8.085 -28.889 1.00 93.00 222 LYS A CA 1
ATOM 1824 C C . LYS A 1 222 ? 11.617 -6.590 -29.003 1.00 93.00 222 LYS A C 1
ATOM 1826 O O . LYS A 1 222 ? 10.473 -6.172 -29.152 1.00 93.00 222 LYS A O 1
ATOM 1831 N N . PHE A 1 223 ? 12.670 -5.785 -28.912 1.00 95.19 223 PHE A N 1
ATOM 1832 C CA . PHE A 1 223 ? 12.547 -4.339 -29.052 1.00 95.19 223 PHE A CA 1
ATOM 1833 C C . PHE A 1 223 ? 12.368 -3.921 -30.519 1.00 95.19 223 PHE A C 1
ATOM 1835 O O . PHE A 1 223 ? 12.504 -4.718 -31.445 1.00 95.19 223 PHE A O 1
ATOM 1842 N N . ASN A 1 224 ? 12.048 -2.644 -30.725 1.00 96.56 224 ASN A N 1
ATOM 1843 C CA . ASN A 1 224 ? 11.802 -2.064 -32.036 1.00 96.56 224 ASN A CA 1
ATOM 1844 C C . ASN A 1 224 ? 12.435 -0.660 -32.126 1.00 96.56 224 ASN A C 1
ATOM 1846 O O . ASN A 1 224 ? 12.991 -0.133 -31.155 1.00 96.56 224 ASN A O 1
ATOM 1850 N N . SER A 1 225 ? 12.303 -0.044 -33.301 1.00 97.19 225 SER A N 1
ATOM 1851 C CA . SER A 1 225 ? 12.805 1.299 -33.610 1.00 97.19 225 SER A CA 1
ATOM 1852 C C . SER A 1 225 ? 12.355 2.372 -32.607 1.00 97.19 225 SER A C 1
ATOM 1854 O O . SER A 1 225 ? 13.164 3.187 -32.155 1.00 97.19 225 SER A O 1
ATOM 1856 N N . GLN A 1 226 ? 11.079 2.373 -32.209 1.00 97.75 226 GLN A N 1
ATOM 1857 C CA . GLN A 1 226 ? 10.536 3.387 -31.301 1.00 97.75 226 GLN A CA 1
ATOM 1858 C C . GLN A 1 226 ? 11.167 3.282 -29.909 1.00 97.75 226 GLN A C 1
ATOM 1860 O O . GLN A 1 226 ? 11.556 4.301 -29.333 1.00 97.75 226 GLN A O 1
ATOM 1865 N N . HIS A 1 227 ? 11.366 2.063 -29.403 1.00 97.12 227 HIS A N 1
ATOM 1866 C CA . HIS A 1 227 ? 12.047 1.828 -28.128 1.00 97.12 227 HIS A CA 1
ATOM 1867 C C . HIS A 1 227 ? 13.491 2.342 -28.145 1.00 97.12 227 HIS A C 1
ATOM 1869 O O . HIS A 1 227 ? 13.923 3.028 -27.215 1.00 97.12 227 HIS A O 1
ATOM 1875 N N . LEU A 1 228 ? 14.237 2.069 -29.221 1.00 96.94 228 LEU A N 1
ATOM 1876 C CA . LEU A 1 228 ? 15.608 2.555 -29.382 1.00 96.94 228 LEU A CA 1
ATOM 1877 C C . LEU A 1 228 ? 15.671 4.090 -29.348 1.00 96.94 228 LEU A C 1
ATOM 1879 O O . LEU A 1 228 ? 16.468 4.675 -28.607 1.00 96.94 228 LEU A O 1
ATOM 1883 N N . ARG A 1 229 ? 14.792 4.742 -30.115 1.00 96.62 229 ARG A N 1
ATOM 1884 C CA . ARG A 1 229 ? 14.691 6.205 -30.186 1.00 96.62 229 ARG A CA 1
ATOM 1885 C C . ARG A 1 229 ? 14.316 6.805 -28.834 1.00 96.62 229 ARG A C 1
ATOM 1887 O O . ARG A 1 229 ? 14.962 7.757 -28.393 1.00 96.62 229 ARG A O 1
ATOM 1894 N N . GLN A 1 230 ? 13.346 6.220 -28.133 1.00 96.62 230 GLN A N 1
ATOM 1895 C CA . GLN A 1 230 ? 12.949 6.672 -26.799 1.00 96.62 230 GLN A CA 1
ATOM 1896 C C . GLN A 1 230 ? 14.094 6.531 -25.787 1.00 96.62 230 GLN A C 1
ATOM 1898 O O . GLN A 1 230 ? 14.371 7.472 -25.041 1.00 96.62 230 GLN A O 1
ATOM 1903 N N . CYS A 1 231 ? 14.818 5.406 -25.804 1.00 95.44 231 CYS A N 1
ATOM 1904 C CA . CYS A 1 231 ? 16.002 5.192 -24.968 1.00 95.44 231 CYS A CA 1
ATOM 1905 C C . CYS A 1 231 ? 17.055 6.293 -25.173 1.00 95.44 231 CYS A C 1
ATOM 1907 O O . CYS A 1 231 ? 17.634 6.802 -24.206 1.00 95.44 231 CYS A O 1
ATOM 1909 N N . PHE A 1 232 ? 17.279 6.698 -26.425 1.00 94.50 232 PHE A N 1
ATOM 1910 C CA . PHE A 1 232 ? 18.195 7.783 -26.754 1.00 94.50 232 PHE A CA 1
ATOM 1911 C C . PHE A 1 232 ? 17.686 9.152 -26.278 1.00 94.50 232 PHE A C 1
ATOM 1913 O O . PHE A 1 232 ? 18.441 9.929 -25.678 1.00 94.50 232 PHE A O 1
ATOM 1920 N N . VAL A 1 233 ? 16.413 9.471 -26.532 1.00 93.00 233 VAL A N 1
ATOM 1921 C CA . VAL A 1 233 ? 15.799 10.755 -26.156 1.00 93.00 233 VAL A CA 1
ATOM 1922 C C . VAL A 1 233 ? 15.854 10.949 -24.641 1.00 93.00 233 VAL A C 1
ATOM 1924 O O . VAL A 1 233 ? 16.415 11.956 -24.188 1.00 93.00 233 VAL A O 1
ATOM 1927 N N . SER A 1 234 ? 15.411 9.948 -23.874 1.00 89.69 234 SER A N 1
ATOM 1928 C CA . SER A 1 234 ? 15.419 9.944 -22.403 1.00 89.69 234 SER A CA 1
ATOM 1929 C C . SER A 1 234 ? 16.810 9.931 -21.776 1.00 89.69 234 SER A C 1
ATOM 1931 O O . SER A 1 234 ? 16.951 10.208 -20.591 1.00 89.69 234 SER A O 1
ATOM 1933 N N . SER A 1 235 ? 17.872 9.735 -22.566 1.00 83.19 235 SER A N 1
ATOM 1934 C CA . SER A 1 235 ? 19.253 9.659 -22.068 1.00 83.19 235 SER A CA 1
ATOM 1935 C C . SER A 1 235 ? 19.471 8.503 -21.090 1.00 83.19 235 SER A C 1
ATOM 1937 O O . SER A 1 235 ? 20.235 8.651 -20.132 1.00 83.19 235 SER A O 1
ATOM 1939 N N . ASN A 1 236 ? 18.829 7.361 -21.344 1.00 84.50 236 ASN A N 1
ATOM 1940 C CA . ASN A 1 236 ? 19.017 6.166 -20.529 1.00 84.50 236 ASN A CA 1
ATOM 1941 C C . ASN A 1 236 ? 20.481 5.709 -20.561 1.00 84.50 236 ASN A C 1
ATOM 1943 O O . ASN A 1 236 ? 21.325 6.188 -21.326 1.00 84.50 236 ASN A O 1
ATOM 1947 N N . THR A 1 237 ? 20.813 4.758 -19.697 1.00 90.38 237 THR A N 1
ATOM 1948 C CA . THR A 1 237 ? 22.182 4.246 -19.620 1.00 90.38 237 THR A CA 1
ATOM 1949 C C . THR A 1 237 ? 22.602 3.518 -20.903 1.00 90.38 237 THR A C 1
ATOM 1951 O O . THR A 1 237 ? 21.787 2.925 -21.607 1.00 90.38 237 THR A O 1
ATOM 1954 N N . PHE A 1 238 ? 23.910 3.477 -21.180 1.00 93.00 238 PHE A N 1
ATOM 1955 C CA . PHE A 1 238 ? 24.437 2.663 -22.283 1.00 93.00 238 PHE A CA 1
ATOM 1956 C C . PHE A 1 238 ? 24.138 1.164 -22.099 1.00 93.00 238 PHE A C 1
ATOM 1958 O O . PHE A 1 238 ? 24.035 0.436 -23.078 1.00 93.00 238 PHE A O 1
ATOM 1965 N N . LYS A 1 239 ? 23.945 0.707 -20.851 1.00 94.19 239 LYS A N 1
ATOM 1966 C CA . LYS A 1 239 ? 23.486 -0.655 -20.550 1.00 94.19 239 LYS A CA 1
ATOM 1967 C C . LYS A 1 239 ? 22.079 -0.901 -21.105 1.00 94.19 239 LYS A C 1
ATOM 1969 O O . LYS A 1 239 ? 21.885 -1.885 -21.801 1.00 94.19 239 LYS A O 1
ATOM 1974 N N . THR A 1 240 ? 21.135 0.008 -20.848 1.00 94.44 240 THR A N 1
ATOM 1975 C CA . THR A 1 240 ? 19.774 -0.055 -21.411 1.00 94.44 240 THR A CA 1
ATOM 1976 C C . THR A 1 240 ? 19.804 -0.101 -22.937 1.00 94.44 240 THR A C 1
ATOM 1978 O O . THR A 1 240 ? 19.122 -0.920 -23.540 1.00 94.44 240 THR A O 1
ATOM 1981 N N . TYR A 1 241 ? 20.638 0.735 -23.562 1.00 95.81 241 TYR A N 1
ATOM 1982 C CA . TYR A 1 241 ? 20.826 0.709 -25.013 1.00 95.81 241 TYR A CA 1
ATOM 1983 C C . TYR A 1 241 ? 21.312 -0.656 -25.509 1.00 95.81 241 TYR A C 1
ATOM 1985 O O . TYR A 1 241 ? 20.748 -1.184 -26.462 1.00 95.81 241 TYR A O 1
ATOM 1993 N N . LYS A 1 242 ? 22.317 -1.249 -24.849 1.00 95.19 242 LYS A N 1
ATOM 1994 C CA . LYS A 1 242 ? 22.822 -2.571 -25.233 1.00 95.19 242 LYS A CA 1
ATOM 1995 C C . LYS A 1 242 ? 21.727 -3.631 -25.197 1.00 95.19 242 LYS A C 1
ATOM 1997 O O . LYS A 1 242 ? 21.556 -4.293 -26.210 1.00 95.19 242 LYS A O 1
ATOM 2002 N N . ILE A 1 243 ? 20.950 -3.683 -24.110 1.00 95.00 243 ILE A N 1
ATOM 2003 C CA . ILE A 1 243 ? 19.797 -4.588 -23.957 1.00 95.00 243 ILE A CA 1
ATOM 2004 C C . ILE A 1 243 ? 18.829 -4.447 -25.140 1.00 95.00 243 ILE A C 1
ATOM 2006 O O . ILE A 1 243 ? 18.400 -5.440 -25.713 1.00 95.00 243 ILE A O 1
ATOM 2010 N N . ILE A 1 244 ? 18.515 -3.214 -25.553 1.00 95.50 244 ILE A N 1
ATOM 2011 C CA . ILE A 1 244 ? 17.654 -2.982 -26.722 1.00 95.50 244 ILE A CA 1
ATOM 2012 C C . ILE A 1 244 ? 18.297 -3.549 -27.989 1.00 95.50 244 ILE A C 1
ATOM 2014 O O . ILE A 1 244 ? 17.646 -4.253 -28.756 1.00 95.50 244 ILE A O 1
ATOM 2018 N N . THR A 1 245 ? 19.583 -3.269 -28.203 1.00 94.69 245 THR A N 1
ATOM 2019 C CA . THR A 1 245 ? 20.284 -3.699 -29.419 1.00 94.69 245 THR A CA 1
ATOM 2020 C C . THR A 1 245 ? 20.659 -5.180 -29.467 1.00 94.69 245 THR A C 1
ATOM 2022 O O . THR A 1 245 ? 21.179 -5.635 -30.481 1.00 94.69 245 THR A O 1
ATOM 2025 N N . GLU A 1 246 ? 20.426 -5.936 -28.394 1.00 93.75 246 GLU A N 1
ATOM 2026 C CA . GLU A 1 246 ? 20.573 -7.396 -28.391 1.00 93.75 246 GLU A CA 1
ATOM 2027 C C . GLU A 1 246 ? 19.434 -8.084 -29.149 1.00 93.75 246 GLU A C 1
ATOM 2029 O O . GLU A 1 246 ? 19.631 -9.171 -29.688 1.00 93.75 246 GLU A O 1
ATOM 2034 N N . THR A 1 247 ? 18.254 -7.457 -29.223 1.00 93.50 247 THR A N 1
ATOM 2035 C CA . THR A 1 247 ? 17.086 -8.012 -29.929 1.00 93.50 247 THR A CA 1
ATOM 2036 C C . THR A 1 247 ? 16.574 -7.131 -31.067 1.00 93.50 247 THR A C 1
ATOM 2038 O O . THR A 1 247 ? 15.666 -7.546 -31.787 1.00 93.50 247 THR A O 1
ATOM 2041 N N . TYR A 1 248 ? 17.166 -5.949 -31.264 1.00 95.81 248 TYR A N 1
ATOM 2042 C CA . TYR A 1 248 ? 16.842 -5.024 -32.346 1.00 95.81 248 TYR A CA 1
ATOM 2043 C C . TYR A 1 248 ? 18.100 -4.491 -33.040 1.00 95.81 248 TYR A C 1
ATOM 2045 O O . TYR A 1 248 ? 18.989 -3.933 -32.397 1.00 95.81 248 TYR A O 1
ATOM 2053 N N . GLU A 1 249 ? 18.157 -4.602 -34.364 1.00 95.25 249 GLU A N 1
ATOM 2054 C CA . GLU A 1 249 ? 19.243 -4.039 -35.166 1.00 95.25 249 GLU A CA 1
ATOM 2055 C C . GLU A 1 249 ? 18.933 -2.576 -35.540 1.00 95.25 249 GLU A C 1
ATOM 2057 O O . GLU A 1 249 ? 17.916 -2.320 -36.191 1.00 95.25 249 GLU A O 1
ATOM 2062 N N . PRO A 1 250 ? 19.765 -1.595 -35.127 1.00 96.25 250 PRO A N 1
ATOM 2063 C CA . PRO A 1 250 ? 19.564 -0.196 -35.492 1.00 96.25 250 PRO A CA 1
ATOM 2064 C C . PRO A 1 250 ? 19.590 0.012 -37.006 1.00 96.25 250 PRO A C 1
ATOM 2066 O O . PRO A 1 250 ? 20.466 -0.506 -37.690 1.00 96.25 250 PRO A O 1
ATOM 2069 N N . THR A 1 251 ? 18.686 0.847 -37.514 1.00 96.56 251 THR A N 1
ATOM 2070 C CA . THR A 1 251 ? 18.636 1.228 -38.932 1.00 96.56 251 THR A CA 1
ATOM 2071 C C . THR A 1 251 ? 19.235 2.613 -39.172 1.00 96.56 251 THR A C 1
ATOM 2073 O O . THR A 1 251 ? 19.364 3.429 -38.253 1.00 96.56 251 THR A O 1
ATOM 2076 N N . LYS A 1 252 ? 19.549 2.934 -40.435 1.00 95.50 252 LYS A N 1
ATOM 2077 C CA . LYS A 1 252 ? 19.998 4.280 -40.830 1.00 95.50 252 LYS A CA 1
ATOM 2078 C C . LYS A 1 252 ? 19.004 5.370 -40.403 1.00 95.50 252 LYS A C 1
ATOM 2080 O O . LYS A 1 252 ? 19.416 6.412 -39.900 1.00 95.50 252 LYS A O 1
ATOM 2085 N N . ALA A 1 253 ? 17.703 5.093 -40.517 1.00 96.69 253 ALA A N 1
ATOM 2086 C CA . ALA A 1 253 ? 16.650 6.007 -40.082 1.00 96.69 253 ALA A CA 1
ATOM 2087 C C . ALA A 1 253 ? 16.680 6.260 -38.561 1.00 96.69 253 ALA A C 1
ATOM 2089 O O . ALA A 1 253 ? 16.390 7.369 -38.113 1.00 96.69 253 ALA A O 1
ATOM 2090 N N . ASP A 1 254 ? 17.055 5.265 -37.748 1.00 96.88 254 ASP A N 1
ATOM 2091 C CA . ASP A 1 254 ? 17.216 5.453 -36.300 1.00 96.88 254 ASP A CA 1
ATOM 2092 C C . ASP A 1 254 ? 18.421 6.319 -35.964 1.00 96.88 254 ASP A C 1
ATOM 2094 O O . ASP A 1 254 ? 18.322 7.183 -35.088 1.00 96.88 254 ASP A O 1
ATOM 2098 N N . PHE A 1 255 ? 19.540 6.112 -36.667 1.00 96.44 255 PHE A N 1
ATOM 2099 C CA . PHE A 1 255 ? 20.722 6.955 -36.527 1.00 96.44 255 PHE A CA 1
ATOM 2100 C C . PHE A 1 255 ? 20.394 8.411 -36.869 1.00 96.44 255 PHE A C 1
ATOM 2102 O O . PHE A 1 255 ? 20.653 9.295 -36.054 1.00 96.44 255 PHE A O 1
ATOM 2109 N N . GLU A 1 256 ? 19.775 8.659 -38.027 1.00 95.88 256 GLU A N 1
ATOM 2110 C CA . GLU A 1 256 ? 19.375 10.000 -38.468 1.00 95.88 256 GLU A CA 1
ATOM 2111 C C . GLU A 1 256 ? 18.424 10.659 -37.462 1.00 95.88 256 GLU A C 1
ATOM 2113 O O . GLU A 1 256 ? 18.640 11.802 -37.056 1.00 95.88 256 GLU A O 1
ATOM 2118 N N . TYR A 1 257 ? 17.418 9.920 -36.980 1.00 96.88 257 TYR A N 1
ATOM 2119 C CA . TYR A 1 257 ? 16.507 10.411 -35.949 1.00 96.88 257 TYR A CA 1
ATOM 2120 C C . TYR A 1 257 ? 17.248 10.799 -34.663 1.00 96.88 257 TYR A C 1
ATOM 2122 O O . TYR A 1 257 ? 17.038 11.890 -34.125 1.00 96.88 257 TYR A O 1
ATOM 2130 N N . CYS A 1 258 ? 18.111 9.919 -34.147 1.00 95.12 258 CYS A N 1
ATOM 2131 C CA . CYS A 1 258 ? 18.826 10.156 -32.894 1.00 95.12 258 CYS A CA 1
ATOM 2132 C C . CYS A 1 258 ? 19.834 11.303 -33.032 1.00 95.12 258 CYS A C 1
ATOM 2134 O O . CYS A 1 258 ? 19.939 12.135 -32.131 1.00 95.12 258 CYS A O 1
ATOM 2136 N N . PHE A 1 259 ? 20.534 11.389 -34.163 1.00 94.62 259 PHE A N 1
ATOM 2137 C CA . PHE A 1 259 ? 21.462 12.475 -34.457 1.00 94.62 259 PHE A CA 1
ATOM 2138 C C . PHE A 1 259 ? 20.735 13.825 -34.486 1.00 94.62 259 PHE A C 1
ATOM 2140 O O . PHE A 1 259 ? 21.126 14.746 -33.771 1.00 94.62 259 PHE A O 1
ATOM 2147 N N . ASN A 1 260 ? 19.609 13.907 -35.201 1.00 93.69 260 ASN A N 1
ATOM 2148 C CA . ASN A 1 260 ? 18.789 15.120 -35.274 1.00 93.69 260 ASN A CA 1
ATOM 2149 C C . ASN A 1 260 ? 18.100 15.464 -33.940 1.00 93.69 260 ASN A C 1
ATOM 2151 O O . ASN A 1 260 ? 17.789 16.622 -33.675 1.00 93.69 260 ASN A O 1
ATOM 2155 N N . SER A 1 261 ? 17.893 14.477 -33.064 1.00 91.25 261 SER A N 1
ATOM 2156 C CA . SER A 1 261 ? 17.322 14.665 -31.721 1.00 91.25 261 SER A CA 1
ATOM 2157 C C . SER A 1 261 ? 18.366 15.035 -30.652 1.00 91.25 261 SER A C 1
ATOM 2159 O O . SER A 1 261 ? 18.037 15.148 -29.461 1.00 91.25 261 SER A O 1
ATOM 2161 N N . LEU A 1 262 ? 19.640 15.197 -31.025 1.00 88.31 262 LEU A N 1
ATOM 2162 C CA . LEU A 1 262 ? 20.728 15.502 -30.099 1.00 88.31 262 LEU A CA 1
ATOM 2163 C C . LEU A 1 262 ? 20.645 16.957 -29.607 1.00 88.31 262 LEU A C 1
ATOM 2165 O O . LEU A 1 262 ? 21.210 17.872 -30.189 1.00 88.31 262 LEU A O 1
ATOM 2169 N N . LYS A 1 263 ? 19.978 17.171 -28.468 1.00 79.81 263 LYS A N 1
ATOM 2170 C CA . LYS A 1 263 ? 19.913 18.498 -27.822 1.00 79.81 263 LYS A CA 1
ATOM 2171 C C . LYS A 1 263 ? 21.184 18.882 -27.052 1.00 79.81 263 LYS A C 1
ATOM 2173 O O . LYS A 1 263 ? 21.420 20.056 -26.810 1.00 79.81 263 LYS A O 1
ATOM 2178 N N . THR A 1 264 ? 21.961 17.898 -26.589 1.00 79.12 264 THR A N 1
ATOM 2179 C CA . THR A 1 264 ? 23.174 18.107 -25.775 1.00 79.12 264 THR A CA 1
ATOM 2180 C C . THR A 1 264 ? 24.211 17.017 -26.039 1.00 79.12 264 THR A C 1
ATOM 2182 O O . THR A 1 264 ? 23.860 15.843 -26.181 1.00 79.12 264 THR A O 1
ATOM 2185 N N . PHE A 1 265 ? 25.496 17.383 -26.023 1.00 82.31 265 PHE A N 1
ATOM 2186 C CA . PHE A 1 265 ? 26.628 16.464 -26.196 1.00 82.31 265 PHE A CA 1
ATOM 2187 C C . PHE A 1 265 ? 26.947 15.684 -24.911 1.00 82.31 265 PHE A C 1
ATOM 2189 O O . PHE A 1 265 ? 28.015 15.811 -24.316 1.00 82.31 265 PHE A O 1
ATOM 2196 N N . LYS A 1 266 ? 26.007 14.852 -24.452 1.00 87.50 266 LYS A N 1
ATOM 2197 C CA . LYS A 1 266 ? 26.261 13.924 -23.340 1.00 87.50 266 LYS A CA 1
ATOM 2198 C C . LYS A 1 266 ? 27.082 12.727 -23.826 1.00 87.50 266 LYS A C 1
ATOM 2200 O O . LYS A 1 266 ? 26.713 12.086 -24.809 1.00 87.50 266 LYS A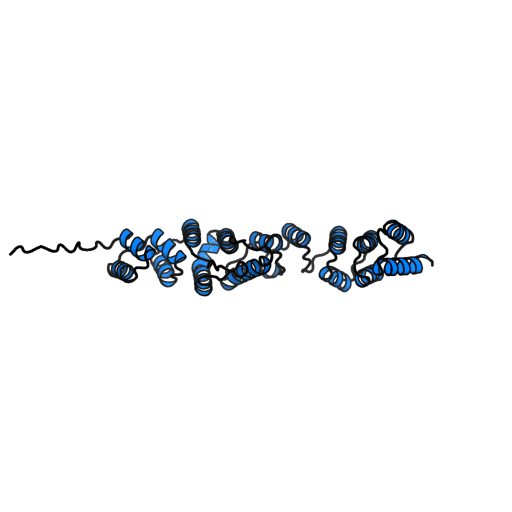 O 1
ATOM 2205 N N . LEU A 1 267 ? 28.127 12.356 -23.079 1.00 89.38 267 LEU A N 1
ATOM 2206 C CA . LEU A 1 267 ? 29.018 11.231 -23.408 1.00 89.38 267 LEU A CA 1
ATOM 2207 C C . LEU A 1 267 ? 28.253 9.933 -23.716 1.00 89.38 267 LEU A C 1
ATOM 2209 O O . LEU A 1 267 ? 28.570 9.238 -24.678 1.00 89.38 267 LEU A O 1
ATOM 2213 N N . THR A 1 268 ? 27.225 9.612 -22.927 1.00 90.50 268 THR A N 1
ATOM 2214 C CA . THR A 1 268 ? 26.400 8.413 -23.134 1.00 90.50 268 THR A CA 1
ATOM 2215 C C . THR A 1 268 ? 25.690 8.430 -24.489 1.00 90.50 268 THR A C 1
ATOM 2217 O O . THR A 1 268 ? 25.720 7.425 -25.193 1.00 90.50 268 THR A O 1
ATOM 2220 N N . LYS A 1 269 ? 25.122 9.573 -24.898 1.00 92.19 269 LYS A N 1
ATOM 2221 C CA . LYS A 1 269 ? 24.461 9.722 -26.205 1.00 92.19 269 LYS A CA 1
ATOM 2222 C C . LYS A 1 269 ? 25.453 9.588 -27.355 1.00 92.19 269 LYS A C 1
ATOM 2224 O O . LYS A 1 269 ? 25.169 8.892 -28.320 1.00 92.19 269 LYS A O 1
ATOM 2229 N N . MET A 1 270 ? 26.643 10.172 -27.218 1.00 93.94 270 MET A N 1
ATOM 2230 C CA . MET A 1 270 ? 27.703 10.034 -28.223 1.00 93.94 270 MET A CA 1
ATOM 2231 C C . MET A 1 270 ? 28.155 8.579 -28.389 1.00 93.94 270 MET A C 1
ATOM 2233 O O . MET A 1 270 ? 28.369 8.128 -29.511 1.00 93.94 270 MET A O 1
ATOM 2237 N N . LYS A 1 271 ? 28.252 7.819 -27.288 1.00 95.06 271 LYS A N 1
ATOM 2238 C CA . LYS A 1 271 ? 28.543 6.377 -27.338 1.00 95.06 271 LYS A CA 1
ATOM 2239 C C . LYS A 1 271 ? 27.450 5.598 -28.074 1.00 95.06 271 LYS A C 1
ATOM 2241 O O . LYS A 1 271 ? 27.786 4.763 -28.906 1.00 95.06 271 LYS 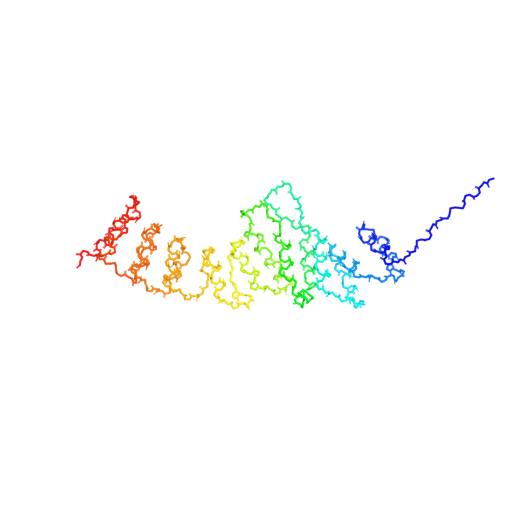A O 1
ATOM 2246 N N . MET A 1 272 ? 26.176 5.892 -27.801 1.00 95.75 272 MET A N 1
ATOM 2247 C CA . MET A 1 272 ? 25.044 5.282 -28.513 1.00 95.75 272 MET A CA 1
ATOM 2248 C C . MET A 1 272 ? 25.082 5.603 -30.013 1.00 95.75 272 MET A C 1
ATOM 2250 O O . MET A 1 272 ? 25.048 4.684 -30.820 1.00 95.75 272 MET A O 1
ATOM 2254 N N . LEU A 1 273 ? 25.235 6.879 -30.393 1.00 95.62 273 LEU A N 1
ATOM 2255 C CA . LEU A 1 273 ? 25.301 7.297 -31.803 1.00 95.62 273 LEU A CA 1
ATOM 2256 C C . LEU A 1 273 ? 26.461 6.647 -32.552 1.00 95.62 273 LEU A C 1
ATOM 2258 O O . LEU A 1 273 ? 26.287 6.208 -33.683 1.00 95.62 273 LEU A O 1
ATOM 2262 N N . ARG A 1 274 ? 27.640 6.570 -31.925 1.00 95.38 274 ARG A N 1
ATOM 2263 C CA . ARG A 1 274 ? 28.806 5.919 -32.530 1.00 95.38 274 ARG A CA 1
ATOM 2264 C C . ARG A 1 274 ? 28.551 4.434 -32.789 1.00 95.38 274 ARG A C 1
ATOM 2266 O O . ARG A 1 274 ? 28.935 3.937 -33.841 1.00 95.38 274 ARG A O 1
ATOM 2273 N N . ASP A 1 275 ? 27.921 3.739 -31.844 1.00 96.12 275 ASP A N 1
ATOM 2274 C CA . ASP A 1 275 ? 27.579 2.323 -32.001 1.00 96.12 275 ASP A CA 1
ATOM 2275 C C . ASP A 1 275 ? 26.522 2.112 -33.099 1.00 96.12 275 ASP A C 1
ATOM 2277 O O . ASP A 1 275 ? 26.725 1.277 -33.976 1.00 96.12 275 ASP A O 1
ATOM 2281 N N . MET A 1 276 ? 25.459 2.928 -33.121 1.00 96.00 276 MET A N 1
ATOM 2282 C CA . MET A 1 276 ? 24.446 2.910 -34.188 1.00 96.00 276 MET A CA 1
ATOM 2283 C C . MET A 1 276 ? 25.065 3.174 -35.566 1.00 96.00 276 MET A C 1
ATOM 2285 O O . MET A 1 276 ? 24.785 2.449 -36.516 1.00 96.00 276 MET A O 1
ATOM 2289 N N . TYR A 1 277 ? 25.932 4.184 -35.680 1.00 95.44 277 TYR A N 1
ATOM 2290 C CA . TYR A 1 277 ? 26.618 4.509 -36.931 1.00 95.44 277 TYR A CA 1
ATOM 2291 C C . TYR A 1 277 ? 27.449 3.329 -37.439 1.00 95.44 277 TYR A C 1
ATOM 2293 O O . TYR A 1 277 ? 27.350 2.954 -38.599 1.00 95.44 277 TYR A O 1
ATOM 2301 N N . ASN A 1 278 ? 28.233 2.698 -36.562 1.00 94.75 278 ASN A N 1
ATOM 2302 C CA . ASN A 1 278 ? 29.053 1.552 -36.948 1.00 94.75 278 ASN A CA 1
ATOM 2303 C C . ASN A 1 278 ? 28.211 0.361 -37.425 1.00 94.75 278 ASN A C 1
ATOM 2305 O O . ASN A 1 278 ? 28.625 -0.326 -38.352 1.00 94.75 278 ASN A O 1
ATOM 2309 N N . LYS A 1 279 ? 27.046 0.125 -36.808 1.00 92.75 279 LYS A N 1
ATOM 2310 C CA . LYS A 1 279 ? 26.123 -0.952 -37.199 1.00 92.75 279 LYS A CA 1
ATOM 2311 C C . LYS A 1 279 ? 25.385 -0.669 -38.511 1.00 92.75 279 LYS A C 1
ATOM 2313 O O . LYS A 1 279 ? 25.077 -1.603 -39.227 1.00 92.75 279 LYS A O 1
ATOM 2318 N N . THR A 1 280 ? 25.139 0.600 -38.833 1.00 92.00 280 THR A N 1
ATOM 2319 C CA . THR A 1 280 ? 24.356 1.029 -40.014 1.00 92.00 280 THR A CA 1
ATOM 2320 C C . THR A 1 280 ? 25.203 1.418 -41.225 1.00 92.00 280 THR A C 1
ATOM 2322 O O . THR A 1 280 ? 24.662 1.745 -42.279 1.00 92.00 280 THR A O 1
ATOM 2325 N N . LYS A 1 281 ? 26.530 1.459 -41.061 1.00 84.75 281 LYS A N 1
ATOM 2326 C CA . LYS A 1 281 ? 27.488 1.778 -42.126 1.00 84.75 281 LYS A CA 1
ATOM 2327 C C . LYS A 1 281 ? 27.747 0.589 -43.060 1.00 84.75 281 LYS A C 1
ATOM 2329 O O . LYS A 1 281 ? 28.156 0.816 -44.199 1.00 84.75 281 LYS A O 1
ATOM 2334 N N . ASN A 1 282 ? 27.574 -0.629 -42.551 1.00 57.19 282 ASN A N 1
ATOM 2335 C CA . ASN A 1 282 ? 27.672 -1.870 -43.322 1.00 57.19 282 ASN A CA 1
ATOM 2336 C C . ASN A 1 282 ? 26.343 -2.168 -44.016 1.00 57.19 282 ASN A C 1
ATOM 2338 O O . ASN A 1 282 ? 26.401 -2.837 -45.068 1.00 57.19 282 ASN A O 1
#